Protein AF-A0A3D3I6B2-F1 (afdb_monomer_lite)

Secondary structure (DSSP, 8-state):
--SHHHHHHHHHHHHH-TTSHIIIIISS-HHHHHHHHHHHHHHHHHHHHHHTT---S-STTSHHHHHHHHHHTS-TTTTTTTTTTS-BTTTB--GGGT-HHHHHHHHHHHHHHHH--SHHHHHHHHHHHHHTT-TT-SGGGHHHHHHH-TTT-----HHHHHHHHHHHT--PPTT-HHHHHHHHHHHHHHHHHTTTTS-SSTHHHHHHHHHHHTTSS--TTS---HHHHHHHHHHHHHH-

Structure (mmCIF, N/CA/C/O backbone):
data_AF-A0A3D3I6B2-F1
#
_entry.id   AF-A0A3D3I6B2-F1
#
loop_
_atom_site.group_PDB
_atom_site.id
_atom_site.type_symbol
_atom_site.label_atom_id
_atom_site.label_alt_id
_atom_site.label_comp_id
_atom_site.label_asym_id
_atom_site.label_entity_id
_atom_site.label_seq_id
_atom_site.pdbx_PDB_ins_code
_atom_site.Cartn_x
_atom_site.Cartn_y
_atom_site.Cartn_z
_atom_site.occupancy
_atom_site.B_iso_or_equiv
_atom_site.auth_seq_id
_atom_site.auth_comp_id
_atom_site.auth_asym_id
_atom_site.auth_atom_id
_atom_site.pdbx_PDB_model_num
ATOM 1 N N . MET A 1 1 ? -1.522 -12.258 -30.281 1.00 44.25 1 MET A N 1
ATOM 2 C CA . MET A 1 1 ? -0.148 -11.756 -30.094 1.00 44.25 1 MET A CA 1
ATOM 3 C C . MET A 1 1 ? 0.204 -12.064 -28.657 1.00 44.25 1 MET A C 1
ATOM 5 O O . MET A 1 1 ? -0.526 -11.595 -27.788 1.00 44.25 1 MET A O 1
ATOM 9 N N . ASP A 1 2 ? 1.177 -12.943 -28.423 1.00 51.22 2 ASP A N 1
ATOM 10 C CA . ASP A 1 2 ? 1.539 -13.354 -27.064 1.00 51.22 2 ASP A CA 1
ATOM 11 C C . ASP A 1 2 ? 1.882 -12.123 -26.223 1.00 51.22 2 ASP A C 1
ATOM 13 O O . ASP A 1 2 ? 2.683 -11.286 -26.630 1.00 51.22 2 ASP A O 1
ATOM 17 N N . GLN A 1 3 ? 1.231 -11.983 -25.068 1.00 60.50 3 GLN A N 1
ATOM 18 C CA . GLN A 1 3 ? 1.479 -10.874 -24.140 1.00 60.50 3 GLN A CA 1
ATOM 19 C C . GLN A 1 3 ? 2.759 -11.091 -23.315 1.00 60.50 3 GLN A C 1
ATOM 21 O O . GLN A 1 3 ? 3.309 -10.133 -22.778 1.00 60.50 3 GLN A O 1
ATOM 26 N N . GLN A 1 4 ? 3.259 -12.330 -23.251 1.00 62.50 4 GLN A N 1
ATOM 27 C CA . GLN A 1 4 ? 4.411 -12.710 -22.432 1.00 62.50 4 GLN A CA 1
ATOM 28 C C . GLN A 1 4 ? 5.748 -12.092 -22.902 1.00 62.50 4 GLN A C 1
ATOM 30 O O . GLN A 1 4 ? 6.454 -11.542 -22.057 1.00 62.50 4 GLN A O 1
ATOM 35 N N . PRO A 1 5 ? 6.103 -12.092 -24.208 1.00 61.56 5 PRO A N 1
ATOM 36 C CA . PRO A 1 5 ? 7.340 -11.466 -24.684 1.00 61.56 5 PRO A CA 1
ATOM 37 C C . PRO A 1 5 ? 7.400 -9.960 -24.395 1.00 61.56 5 PRO A C 1
ATOM 39 O O . PRO A 1 5 ? 8.457 -9.442 -24.053 1.00 61.56 5 PRO A O 1
ATOM 42 N N . LEU A 1 6 ? 6.252 -9.276 -24.462 1.00 81.25 6 LEU A N 1
ATOM 43 C CA . LEU A 1 6 ? 6.150 -7.842 -24.190 1.00 81.25 6 LEU A CA 1
ATOM 44 C C . LEU A 1 6 ? 6.395 -7.517 -22.708 1.00 81.25 6 LEU A C 1
ATOM 46 O O . LEU A 1 6 ? 7.055 -6.532 -22.392 1.00 81.25 6 LEU A O 1
ATOM 50 N N . ILE A 1 7 ? 5.877 -8.341 -21.792 1.00 86.75 7 ILE A N 1
ATOM 51 C CA . ILE A 1 7 ? 6.065 -8.143 -20.347 1.00 86.75 7 ILE A CA 1
ATOM 52 C C . ILE A 1 7 ? 7.531 -8.339 -19.945 1.00 86.75 7 ILE A C 1
ATOM 54 O O . ILE A 1 7 ? 8.042 -7.541 -19.161 1.00 86.75 7 ILE A O 1
ATOM 58 N N . ASN A 1 8 ? 8.220 -9.336 -20.508 1.00 89.69 8 ASN A N 1
ATOM 59 C CA . ASN A 1 8 ? 9.639 -9.574 -20.224 1.00 89.69 8 ASN A CA 1
ATOM 60 C C . ASN A 1 8 ? 10.502 -8.358 -20.592 1.00 89.69 8 ASN A C 1
ATOM 62 O O . ASN A 1 8 ? 11.256 -7.864 -19.759 1.00 89.69 8 ASN A O 1
ATOM 66 N N . GLU A 1 9 ? 10.328 -7.813 -21.799 1.00 90.44 9 GLU A N 1
ATOM 67 C CA . GLU A 1 9 ? 11.081 -6.637 -22.258 1.00 90.44 9 GLU A CA 1
ATOM 68 C C . GLU A 1 9 ? 10.838 -5.410 -21.361 1.00 90.44 9 GLU A C 1
ATOM 70 O O . GLU A 1 9 ? 11.758 -4.665 -21.016 1.00 90.44 9 GLU A O 1
ATOM 75 N N . ILE A 1 10 ? 9.590 -5.210 -20.930 1.00 92.56 10 ILE A N 1
ATOM 76 C CA . ILE A 1 10 ? 9.222 -4.137 -20.001 1.00 92.56 10 ILE A CA 1
ATOM 77 C C . ILE A 1 10 ? 9.923 -4.315 -18.644 1.00 92.56 10 ILE A C 1
ATOM 79 O O . ILE A 1 10 ? 10.427 -3.339 -18.081 1.00 92.56 10 ILE A O 1
ATOM 83 N N . ILE A 1 11 ? 9.964 -5.541 -18.113 1.00 95.25 11 ILE A N 1
ATOM 84 C CA . ILE A 1 11 ? 10.643 -5.849 -16.846 1.00 95.25 11 ILE A CA 1
ATOM 85 C C . ILE A 1 11 ? 12.153 -5.618 -16.976 1.00 95.25 11 ILE A C 1
ATOM 87 O O . ILE A 1 11 ? 12.761 -5.049 -16.068 1.00 95.25 11 ILE A O 1
ATOM 91 N N . GLU A 1 12 ? 12.763 -6.002 -18.095 1.00 93.88 12 GLU A N 1
ATOM 92 C CA . GLU A 1 12 ? 14.182 -5.745 -18.354 1.00 93.88 12 GLU A CA 1
ATOM 93 C C . GLU A 1 12 ? 14.488 -4.244 -18.381 1.00 93.88 12 GLU A C 1
ATOM 95 O O . GLU A 1 12 ? 15.367 -3.794 -17.641 1.00 93.88 12 GLU A O 1
ATOM 100 N N . LYS A 1 13 ? 13.715 -3.445 -19.135 1.00 92.50 13 LYS A N 1
ATOM 101 C CA . LYS A 1 13 ? 13.847 -1.973 -19.158 1.00 92.50 13 LYS A CA 1
ATOM 102 C C . LYS A 1 13 ? 13.725 -1.375 -17.750 1.00 92.50 13 LYS A C 1
ATOM 104 O O . LYS A 1 13 ? 14.541 -0.542 -17.363 1.00 92.50 13 LYS A O 1
ATOM 109 N N . TYR A 1 14 ? 12.756 -1.840 -16.959 1.00 95.38 14 TYR A N 1
ATOM 110 C CA . TYR A 1 14 ? 12.559 -1.403 -15.572 1.00 95.38 14 TYR A CA 1
ATOM 111 C C . TYR A 1 14 ? 13.768 -1.682 -14.673 1.00 95.38 14 TYR A C 1
ATOM 113 O O . TYR A 1 14 ? 14.160 -0.828 -13.876 1.00 95.38 14 TYR A O 1
ATOM 121 N N . LYS A 1 15 ? 14.370 -2.867 -14.795 1.00 95.50 15 LYS A N 1
ATOM 122 C CA . LYS A 1 15 ? 15.522 -3.272 -13.978 1.00 95.50 15 LYS A CA 1
ATOM 123 C C . LYS A 1 15 ? 16.824 -2.606 -14.419 1.00 95.50 15 LYS A C 1
ATOM 125 O O . LYS A 1 15 ? 17.688 -2.393 -13.574 1.00 95.50 15 LYS A O 1
ATOM 130 N N . LEU A 1 16 ? 16.971 -2.286 -15.705 1.00 94.12 16 LEU A N 1
ATOM 131 C CA . LEU A 1 16 ? 18.167 -1.633 -16.243 1.00 94.12 16 LEU A CA 1
ATOM 132 C C . LEU A 1 16 ? 18.210 -0.125 -15.970 1.00 94.12 16 LEU A C 1
ATOM 134 O O . LEU A 1 16 ? 19.305 0.414 -15.848 1.00 94.12 16 LEU A O 1
ATOM 138 N N . ASP A 1 17 ? 17.061 0.551 -15.854 1.00 92.56 17 ASP A N 1
ATOM 139 C CA . ASP A 1 17 ? 16.997 1.989 -15.553 1.00 92.56 17 ASP A CA 1
ATOM 140 C C . ASP A 1 17 ? 17.467 2.281 -14.108 1.00 92.56 17 ASP A C 1
ATOM 142 O O . ASP A 1 17 ? 16.745 1.958 -13.157 1.00 92.56 17 ASP A O 1
ATOM 146 N N . PRO A 1 18 ? 18.628 2.937 -13.891 1.00 91.81 18 PRO A N 1
ATOM 147 C CA . PRO A 1 18 ? 19.136 3.233 -12.549 1.00 91.81 18 PRO A CA 1
ATOM 148 C C . PRO A 1 18 ? 18.242 4.190 -11.756 1.00 91.81 18 PRO A C 1
ATOM 150 O O . PRO A 1 18 ? 18.277 4.190 -10.526 1.00 91.81 18 PRO A O 1
ATOM 153 N N . ALA A 1 19 ? 17.440 5.005 -12.445 1.00 90.94 19 ALA A N 1
ATOM 154 C CA . ALA A 1 19 ? 16.515 5.940 -11.824 1.00 90.94 19 ALA A CA 1
ATOM 155 C C . ALA A 1 19 ? 15.165 5.290 -11.487 1.00 90.94 19 ALA A C 1
ATOM 157 O O . ALA A 1 19 ? 14.282 5.980 -10.967 1.00 90.94 19 ALA A O 1
ATOM 158 N N . SER A 1 20 ? 14.960 4.011 -11.818 1.00 93.44 20 SER A N 1
ATOM 159 C CA . SER A 1 20 ? 13.694 3.327 -11.577 1.00 93.44 20 SER A CA 1
ATOM 160 C C . SER A 1 20 ? 13.483 3.023 -10.098 1.00 93.44 20 SER A C 1
ATOM 162 O O . SER A 1 20 ? 14.423 2.873 -9.314 1.00 93.44 20 SER A O 1
ATOM 164 N N . VAL A 1 21 ? 12.231 2.850 -9.698 1.00 93.94 21 VAL A N 1
ATOM 165 C CA . VAL A 1 21 ? 11.825 2.379 -8.374 1.00 93.94 21 VAL A CA 1
ATOM 166 C C . VAL A 1 21 ? 12.495 1.045 -8.033 1.00 93.94 21 VAL A C 1
ATOM 168 O O . VAL A 1 21 ? 12.736 0.776 -6.854 1.00 93.94 21 VAL A O 1
ATOM 171 N N . TYR A 1 22 ? 12.829 0.215 -9.032 1.00 95.44 22 TYR A N 1
ATOM 172 C CA . TYR A 1 22 ? 13.524 -1.048 -8.790 1.00 95.44 22 TYR A CA 1
ATOM 173 C C . TYR A 1 22 ? 14.866 -0.779 -8.117 1.00 95.44 22 TYR A C 1
ATOM 175 O O . TYR A 1 22 ? 15.124 -1.293 -7.032 1.00 95.44 22 TYR A O 1
ATOM 183 N N . ASN A 1 23 ? 15.670 0.086 -8.737 1.00 93.38 23 ASN A N 1
ATOM 184 C CA . ASN A 1 23 ? 17.038 0.388 -8.330 1.00 93.38 23 ASN A CA 1
ATOM 185 C C . ASN A 1 23 ? 17.117 1.414 -7.197 1.00 93.38 23 ASN A C 1
ATOM 187 O O . ASN A 1 23 ? 18.011 1.350 -6.359 1.00 93.38 23 ASN A O 1
ATOM 191 N N . THR A 1 24 ? 16.173 2.352 -7.139 1.00 91.50 24 THR A N 1
ATOM 192 C CA . THR A 1 24 ? 16.202 3.443 -6.157 1.00 91.50 24 THR A CA 1
ATOM 193 C C . THR A 1 24 ? 15.517 3.098 -4.837 1.00 91.50 24 THR A C 1
ATOM 195 O O . THR A 1 24 ? 15.800 3.751 -3.827 1.00 91.50 24 THR A O 1
ATOM 198 N N . TRP A 1 25 ? 14.627 2.101 -4.808 1.00 93.00 25 TRP A N 1
ATOM 199 C CA . TRP A 1 25 ? 13.862 1.739 -3.610 1.00 93.00 25 TRP A CA 1
ATOM 200 C C . TRP A 1 25 ? 13.785 0.233 -3.343 1.00 93.00 25 TRP A C 1
ATOM 202 O O . TRP A 1 25 ? 13.921 -0.179 -2.191 1.00 93.00 25 TRP A O 1
ATOM 212 N N . PHE A 1 26 ? 13.532 -0.593 -4.361 1.00 94.06 26 PHE A N 1
ATOM 213 C CA . PHE A 1 26 ? 13.210 -2.003 -4.135 1.00 94.06 26 PHE A CA 1
ATOM 214 C C . PHE A 1 26 ? 14.439 -2.855 -3.778 1.00 94.06 26 PHE A C 1
ATOM 216 O O . PHE A 1 26 ? 14.416 -3.552 -2.760 1.00 94.06 26 PHE A O 1
ATOM 223 N N . ILE A 1 27 ? 15.502 -2.812 -4.590 1.00 91.75 27 ILE A N 1
ATOM 224 C CA . ILE A 1 27 ? 16.731 -3.582 -4.344 1.00 91.75 27 ILE A CA 1
ATOM 225 C C . ILE A 1 27 ? 17.699 -2.819 -3.436 1.00 91.75 27 ILE A C 1
ATOM 227 O O . ILE A 1 27 ? 17.782 -1.597 -3.481 1.00 91.75 27 ILE A O 1
ATOM 231 N N . GLY A 1 28 ? 18.446 -3.552 -2.605 1.00 74.50 28 GLY A N 1
ATOM 232 C CA . GLY A 1 28 ? 19.577 -2.998 -1.848 1.00 74.50 28 GLY A CA 1
ATOM 233 C C . GLY A 1 28 ? 19.229 -1.954 -0.778 1.00 74.50 28 GLY A C 1
ATOM 234 O O . GLY A 1 28 ? 20.132 -1.301 -0.265 1.00 74.50 28 GLY A O 1
ATOM 235 N N . SER A 1 29 ? 17.949 -1.779 -0.426 1.00 79.31 29 SER A N 1
ATOM 236 C CA . SER A 1 29 ? 17.522 -0.772 0.551 1.00 79.31 29 SER A CA 1
ATOM 237 C C . SER A 1 29 ? 17.347 -1.360 1.957 1.00 79.31 29 SER A C 1
ATOM 239 O O . SER A 1 29 ? 16.291 -1.888 2.318 1.00 79.31 29 SER A O 1
ATOM 241 N N . ASP A 1 30 ? 18.373 -1.207 2.798 1.00 85.94 30 ASP A N 1
ATOM 242 C CA . ASP A 1 30 ? 18.269 -1.466 4.244 1.00 85.94 30 ASP A CA 1
ATOM 243 C C . ASP A 1 30 ? 17.223 -0.564 4.913 1.00 85.94 30 ASP A C 1
ATOM 245 O O . ASP A 1 30 ? 16.553 -0.961 5.869 1.00 85.94 30 ASP A O 1
ATOM 249 N N . GLU A 1 31 ? 17.068 0.656 4.399 1.00 87.38 31 GLU A N 1
ATOM 250 C CA . GLU A 1 31 ? 16.061 1.630 4.826 1.00 87.38 31 GLU A CA 1
ATOM 251 C C . GLU A 1 31 ? 14.650 1.073 4.637 1.00 87.38 31 GLU A C 1
ATOM 253 O O . GLU A 1 31 ? 13.859 1.085 5.581 1.00 87.38 31 GLU A O 1
ATOM 258 N N . ARG A 1 32 ? 14.370 0.470 3.474 1.00 91.94 32 ARG A N 1
ATOM 259 C CA . ARG A 1 32 ? 13.105 -0.215 3.196 1.00 91.94 32 ARG A CA 1
ATOM 260 C C . ARG A 1 32 ? 12.842 -1.314 4.219 1.00 91.94 32 ARG A C 1
ATOM 262 O O . ARG A 1 32 ? 11.772 -1.349 4.821 1.00 91.94 32 ARG A O 1
ATOM 269 N N . LEU A 1 33 ? 13.811 -2.193 4.484 1.00 91.69 33 LEU A N 1
ATOM 270 C CA . LEU A 1 33 ? 13.637 -3.277 5.465 1.00 91.69 33 LEU A CA 1
ATOM 271 C C . LEU A 1 33 ? 13.419 -2.755 6.896 1.00 91.69 33 LEU A C 1
ATOM 273 O O . LEU A 1 33 ? 12.610 -3.315 7.646 1.00 91.69 33 LEU A O 1
ATOM 277 N N . LYS A 1 34 ? 14.103 -1.672 7.285 1.00 93.31 34 LYS A N 1
ATOM 278 C CA . LYS A 1 34 ? 13.863 -0.983 8.565 1.00 93.31 34 LYS A CA 1
ATOM 279 C C . LYS A 1 34 ? 12.447 -0.415 8.625 1.00 93.31 34 LYS A C 1
ATOM 281 O O . LYS A 1 34 ? 11.793 -0.565 9.661 1.00 93.31 34 LYS A O 1
ATOM 286 N N . ALA A 1 35 ? 11.952 0.147 7.526 1.00 94.00 35 ALA A N 1
ATOM 287 C CA . ALA A 1 35 ? 10.601 0.682 7.436 1.00 94.00 35 ALA A CA 1
ATOM 288 C C . ALA A 1 35 ? 9.532 -0.393 7.628 1.00 94.00 35 ALA A C 1
ATOM 290 O O . ALA A 1 35 ? 8.628 -0.182 8.427 1.00 94.00 35 ALA A O 1
ATOM 291 N N . PHE A 1 36 ? 9.671 -1.582 7.026 1.00 95.81 36 PHE A N 1
ATOM 292 C CA . PHE A 1 36 ? 8.753 -2.708 7.280 1.00 95.81 36 PHE A CA 1
ATOM 293 C C . PHE A 1 36 ? 8.603 -3.000 8.779 1.00 95.81 36 PHE A C 1
ATOM 295 O O . PHE A 1 36 ? 7.492 -3.140 9.292 1.00 95.81 36 PHE A O 1
ATOM 302 N N . ARG A 1 37 ? 9.723 -3.042 9.513 1.00 95.44 37 ARG A N 1
ATOM 303 C CA . ARG A 1 37 ? 9.711 -3.283 10.965 1.00 95.44 37 ARG A CA 1
ATOM 304 C C . ARG A 1 37 ? 9.094 -2.114 11.734 1.00 95.44 37 ARG A C 1
ATOM 306 O O . ARG A 1 37 ? 8.341 -2.345 12.677 1.00 95.44 37 ARG A O 1
ATOM 313 N N . ALA A 1 38 ? 9.425 -0.879 11.361 1.00 96.69 38 ALA A N 1
ATOM 314 C CA . ALA A 1 38 ? 8.909 0.324 12.009 1.00 96.69 38 ALA A CA 1
ATOM 315 C C . ALA A 1 38 ? 7.396 0.480 11.802 1.00 96.69 38 ALA A C 1
ATOM 317 O O . ALA A 1 38 ? 6.668 0.661 12.774 1.00 96.69 38 ALA A O 1
ATOM 318 N N . ILE A 1 39 ? 6.924 0.313 10.566 1.00 98.00 39 ILE A N 1
ATOM 319 C CA . ILE A 1 39 ? 5.511 0.375 10.186 1.00 98.00 39 ILE A CA 1
ATOM 320 C C . ILE A 1 39 ? 4.727 -0.728 10.889 1.00 98.00 39 ILE A C 1
ATOM 322 O O . ILE A 1 39 ? 3.699 -0.441 11.492 1.00 98.00 39 ILE A O 1
ATOM 326 N N . ARG A 1 40 ? 5.231 -1.970 10.904 1.00 98.06 40 ARG A N 1
ATOM 327 C CA . ARG A 1 40 ? 4.573 -3.070 11.623 1.00 98.06 40 ARG A CA 1
ATOM 328 C C . ARG A 1 40 ? 4.393 -2.749 13.113 1.00 98.06 40 ARG A C 1
ATOM 330 O O . ARG A 1 40 ? 3.298 -2.929 13.637 1.00 98.06 40 ARG A O 1
ATOM 337 N N . ARG A 1 41 ? 5.422 -2.219 13.787 1.00 98.12 41 ARG A N 1
ATOM 338 C CA . ARG A 1 41 ? 5.301 -1.764 15.187 1.00 98.12 41 ARG A CA 1
ATOM 339 C C . ARG A 1 41 ? 4.316 -0.606 15.341 1.00 98.12 41 ARG A C 1
ATOM 341 O O . ARG A 1 41 ? 3.500 -0.634 16.253 1.00 98.12 41 ARG A O 1
ATOM 348 N N . GLY A 1 42 ? 4.363 0.375 14.443 1.00 98.25 42 GLY A N 1
ATOM 349 C CA . GLY A 1 42 ? 3.432 1.502 14.449 1.00 98.25 42 GLY A CA 1
ATOM 350 C C . GLY A 1 42 ? 1.977 1.055 14.303 1.00 98.25 42 GLY A C 1
ATOM 351 O O . GLY A 1 42 ? 1.121 1.533 15.034 1.00 98.25 42 GLY A O 1
ATOM 352 N N . VAL A 1 43 ? 1.692 0.078 13.435 1.00 98.62 43 VAL A N 1
ATOM 353 C CA . VAL A 1 43 ? 0.342 -0.494 13.290 1.00 98.62 43 VAL A CA 1
ATOM 354 C C . VAL A 1 43 ? -0.119 -1.166 14.584 1.00 98.62 43 VAL A C 1
ATOM 356 O O . VAL A 1 43 ? -1.266 -0.972 14.975 1.00 98.62 43 VAL A O 1
ATOM 359 N N . SER A 1 44 ? 0.763 -1.897 15.277 1.00 98.56 44 SER A N 1
ATOM 360 C CA . SER A 1 44 ? 0.454 -2.446 16.608 1.00 98.56 44 SER A CA 1
ATOM 361 C C . SER A 1 44 ? 0.051 -1.341 17.588 1.00 98.56 44 SER A C 1
ATOM 363 O O . SER A 1 44 ? -0.939 -1.489 18.295 1.00 98.56 44 SER A O 1
ATOM 365 N N . GLN A 1 45 ? 0.757 -0.206 17.574 1.00 98.56 45 GLN A N 1
ATOM 366 C CA . GLN A 1 45 ? 0.410 0.938 18.418 1.00 98.56 45 GLN A CA 1
ATOM 367 C C . GLN A 1 45 ? -0.948 1.547 18.044 1.00 98.56 45 GLN A C 1
ATOM 369 O O . GLN A 1 45 ? -1.723 1.878 18.933 1.00 98.56 45 GLN A O 1
ATOM 374 N N . VAL A 1 46 ? -1.276 1.656 16.750 1.00 98.38 46 VAL A N 1
ATOM 375 C CA . VAL A 1 46 ? -2.604 2.125 16.302 1.00 98.38 46 VAL A CA 1
ATOM 376 C C . VAL A 1 46 ? -3.713 1.226 16.845 1.00 98.38 46 VAL A C 1
ATOM 378 O O . VAL A 1 46 ? -4.732 1.722 17.325 1.00 98.38 46 VAL A O 1
ATOM 381 N N . ILE A 1 47 ? -3.518 -0.093 16.788 1.00 98.62 47 ILE A N 1
ATOM 382 C CA . ILE A 1 47 ? -4.469 -1.071 17.327 1.00 98.62 47 ILE A CA 1
ATOM 383 C C . ILE A 1 47 ? -4.655 -0.856 18.834 1.00 98.62 47 ILE A C 1
ATOM 385 O O . ILE A 1 47 ? -5.792 -0.741 19.299 1.00 98.62 47 ILE A O 1
ATOM 389 N N . ASP A 1 48 ? -3.559 -0.755 19.586 1.00 98.56 48 ASP A N 1
ATOM 390 C CA . ASP A 1 48 ? -3.592 -0.575 21.040 1.00 98.56 48 ASP A CA 1
ATOM 391 C C . ASP A 1 48 ? -4.229 0.760 21.446 1.00 98.56 48 ASP A C 1
ATOM 393 O O . ASP A 1 48 ? -5.047 0.805 22.370 1.00 98.56 48 ASP A O 1
ATOM 397 N N . ASP A 1 49 ? -3.931 1.844 20.731 1.00 98.25 49 ASP A N 1
ATOM 398 C CA . ASP A 1 49 ? -4.529 3.157 20.979 1.00 98.25 49 ASP A CA 1
ATOM 399 C C . ASP A 1 49 ? -6.041 3.139 20.737 1.00 98.25 49 ASP A C 1
ATOM 401 O O . ASP A 1 49 ? -6.797 3.732 21.507 1.00 98.25 49 ASP A O 1
ATOM 405 N N . ILE A 1 50 ? -6.516 2.444 19.698 1.00 97.75 50 ILE A N 1
ATOM 406 C CA . ILE A 1 50 ? -7.955 2.312 19.434 1.00 97.75 50 ILE A CA 1
ATOM 407 C C . ILE A 1 50 ? -8.627 1.472 20.527 1.00 97.75 50 ILE A C 1
ATOM 409 O O . ILE A 1 50 ? -9.682 1.859 21.032 1.00 97.75 50 ILE A O 1
ATOM 413 N N . LYS A 1 51 ? -8.020 0.348 20.924 1.00 97.06 51 LYS A N 1
ATOM 414 C CA . LYS A 1 51 ? -8.554 -0.542 21.970 1.00 97.06 51 LYS A CA 1
ATOM 415 C C . LYS A 1 51 ? -8.631 0.116 23.338 1.00 97.06 51 LYS A C 1
ATOM 417 O O . LYS A 1 51 ? -9.582 -0.119 24.076 1.00 97.06 51 LYS A O 1
ATOM 422 N N . THR A 1 52 ? -7.629 0.921 23.671 1.00 97.38 52 THR A N 1
ATOM 423 C CA . THR A 1 52 ? -7.540 1.632 24.953 1.00 97.38 52 THR A CA 1
ATOM 424 C C . THR A 1 52 ? -8.208 3.007 24.919 1.00 97.38 52 THR A C 1
ATOM 426 O O . THR A 1 52 ? -8.057 3.779 25.861 1.00 97.38 52 THR A O 1
ATOM 429 N N . GLU A 1 53 ? -8.947 3.312 23.846 1.00 95.31 53 GLU A N 1
ATOM 430 C CA . GLU A 1 53 ? -9.676 4.570 23.634 1.00 95.31 53 GLU A CA 1
ATOM 431 C C . GLU A 1 53 ? -8.786 5.832 23.684 1.00 95.31 53 GLU A C 1
ATOM 433 O O . GLU A 1 53 ? -9.261 6.938 23.929 1.00 95.31 53 GLU A O 1
ATOM 438 N N . LYS A 1 54 ? -7.489 5.678 23.385 1.00 95.81 54 LYS A N 1
ATOM 439 C CA . LYS A 1 54 ? -6.498 6.761 23.255 1.00 95.81 54 LYS A CA 1
ATOM 440 C C . LYS A 1 54 ? -6.380 7.307 21.832 1.00 95.81 54 LYS A C 1
ATOM 442 O O . LYS A 1 54 ? -5.789 8.366 21.630 1.00 95.81 54 LYS A O 1
ATOM 447 N N . PHE A 1 55 ? -6.937 6.612 20.839 1.00 94.81 55 PHE A N 1
ATOM 448 C CA . PHE A 1 55 ? -6.952 7.079 19.454 1.00 94.81 55 PHE A CA 1
ATOM 449 C C . PHE A 1 55 ? -7.873 8.301 19.295 1.00 94.81 55 PHE A C 1
ATOM 451 O O . PHE A 1 55 ? -9.107 8.195 19.300 1.00 94.81 55 PHE A O 1
ATOM 458 N N . GLY A 1 56 ? -7.248 9.474 19.174 1.00 89.94 56 GLY A N 1
ATOM 459 C CA . GLY A 1 56 ? -7.904 10.779 19.142 1.00 89.94 56 GLY A CA 1
ATOM 460 C C . GLY A 1 56 ? -8.729 11.062 17.882 1.00 89.94 56 GLY A C 1
ATOM 461 O O . GLY A 1 56 ? -8.946 10.206 17.026 1.00 89.94 56 GLY A O 1
ATOM 462 N N . ASN A 1 57 ? -9.244 12.287 17.790 1.00 90.75 57 ASN A N 1
ATOM 463 C CA . ASN A 1 57 ? -10.057 12.758 16.657 1.00 90.75 57 ASN A CA 1
ATOM 464 C C . ASN A 1 57 ? -9.235 13.547 15.626 1.00 90.75 57 ASN A C 1
ATOM 466 O O . ASN A 1 57 ? -9.793 14.067 14.665 1.00 90.75 57 ASN A O 1
ATOM 470 N N . ASP A 1 58 ? -7.926 13.666 15.837 1.00 88.38 58 ASP A N 1
ATOM 471 C CA . ASP A 1 58 ? -7.013 14.289 14.889 1.00 88.38 58 ASP A CA 1
ATOM 472 C C . ASP A 1 58 ? -6.087 13.222 14.308 1.00 88.38 58 ASP A C 1
ATOM 474 O O . ASP A 1 58 ? -5.686 12.269 14.983 1.00 88.38 58 ASP A O 1
ATOM 478 N N . PHE A 1 59 ? -5.757 13.394 13.036 1.00 90.31 59 PHE A N 1
ATOM 479 C CA . PHE A 1 59 ? -4.707 12.632 12.397 1.00 90.31 59 PHE A CA 1
ATOM 480 C C . PHE A 1 59 ? -3.347 13.045 12.964 1.00 90.31 59 PHE A C 1
ATOM 482 O O . PHE A 1 59 ? -2.573 12.176 13.360 1.00 90.31 59 PHE A O 1
ATOM 489 N N . LYS A 1 60 ? -3.056 14.349 13.034 1.00 90.88 60 LYS A N 1
ATOM 490 C CA . LYS A 1 60 ? -1.711 14.842 13.348 1.00 90.88 60 LYS A CA 1
ATOM 491 C C . LYS A 1 60 ? -1.286 14.440 14.761 1.00 90.88 60 LYS A C 1
ATOM 493 O O . LYS A 1 60 ? -2.015 14.657 15.724 1.00 90.88 60 LYS A O 1
ATOM 498 N N . GLY A 1 61 ? -0.092 13.865 14.887 1.00 90.69 61 GLY A N 1
ATOM 499 C CA . GLY A 1 61 ? 0.439 13.384 16.167 1.00 90.69 61 GLY A CA 1
ATOM 500 C C . GLY A 1 61 ? -0.192 12.083 16.679 1.00 90.69 61 GLY A C 1
ATOM 501 O O . GLY A 1 61 ? 0.171 11.629 17.761 1.00 90.69 61 GLY A O 1
ATOM 502 N N . SER A 1 62 ? -1.105 11.461 15.924 1.00 94.75 62 SER A N 1
ATOM 503 C CA . SER A 1 62 ? -1.614 10.121 16.237 1.00 94.75 62 SER A CA 1
ATOM 504 C C . SER A 1 62 ? -0.595 9.029 15.885 1.00 94.75 62 SER A C 1
ATOM 506 O O . SER A 1 62 ? 0.313 9.224 15.074 1.00 94.75 62 SER A O 1
ATOM 508 N N . SER A 1 63 ? -0.784 7.821 16.418 1.00 96.75 63 SER A N 1
ATOM 509 C CA . SER A 1 63 ? -0.016 6.642 15.992 1.00 96.75 63 SER A CA 1
ATOM 510 C C . SER A 1 63 ? -0.192 6.317 14.503 1.00 96.75 63 SER A C 1
ATOM 512 O O . SER A 1 63 ? 0.727 5.788 13.876 1.00 96.75 63 SER A O 1
ATOM 514 N N . LEU A 1 64 ? -1.330 6.683 13.901 1.00 96.25 64 LEU A N 1
ATOM 515 C CA . LEU A 1 64 ? -1.559 6.508 12.466 1.00 96.25 64 LEU A CA 1
ATOM 516 C C . LEU A 1 64 ? -0.748 7.511 11.633 1.00 96.25 64 LEU A C 1
ATOM 518 O O . LEU A 1 64 ? -0.301 7.164 10.541 1.00 96.25 64 LEU A O 1
ATOM 522 N N . ASP A 1 65 ? -0.511 8.718 12.150 1.00 95.62 65 ASP A N 1
ATOM 523 C CA . ASP A 1 65 ? 0.376 9.705 11.523 1.00 95.62 65 ASP A CA 1
ATOM 524 C C . ASP A 1 65 ? 1.818 9.219 11.478 1.00 95.62 65 ASP A C 1
ATOM 526 O O . ASP A 1 65 ? 2.439 9.245 10.418 1.00 95.62 65 ASP A O 1
ATOM 530 N N . PHE A 1 66 ? 2.308 8.624 12.567 1.00 96.06 66 PHE A N 1
ATOM 531 C CA . PHE A 1 66 ? 3.615 7.967 12.560 1.00 96.06 66 PHE A CA 1
ATOM 532 C C . PHE A 1 66 ? 3.709 6.868 11.488 1.00 96.06 66 PHE A C 1
ATOM 534 O O . PHE A 1 66 ? 4.660 6.841 10.705 1.00 96.06 66 PHE A O 1
ATOM 541 N N . VAL A 1 67 ? 2.711 5.976 11.416 1.00 97.56 67 VAL A N 1
ATOM 542 C CA . VAL A 1 67 ? 2.674 4.889 10.420 1.00 97.56 67 VAL A CA 1
ATOM 543 C C . VAL A 1 67 ? 2.704 5.438 8.998 1.00 97.56 67 VAL A C 1
ATOM 545 O O . VAL A 1 67 ? 3.499 4.981 8.176 1.00 97.56 67 VAL A O 1
ATOM 548 N N . LEU A 1 68 ? 1.838 6.401 8.689 1.00 95.56 68 LEU A N 1
ATOM 549 C CA . LEU A 1 68 ? 1.736 6.934 7.337 1.00 95.56 68 LEU A CA 1
ATOM 550 C C . LEU A 1 68 ? 2.936 7.798 6.967 1.00 95.56 68 LEU A C 1
ATOM 552 O O . LEU A 1 68 ? 3.370 7.721 5.824 1.00 95.56 68 LEU A O 1
ATOM 556 N N . THR A 1 69 ? 3.512 8.539 7.911 1.00 95.12 69 THR A N 1
ATOM 557 C CA . THR A 1 69 ? 4.764 9.276 7.704 1.00 95.12 69 THR A CA 1
ATOM 558 C C . THR A 1 69 ? 5.890 8.315 7.332 1.00 95.12 69 THR A C 1
ATOM 560 O O . THR A 1 69 ? 6.496 8.471 6.271 1.00 95.12 69 THR A O 1
ATOM 563 N N . ALA A 1 70 ? 6.076 7.238 8.105 1.00 95.44 70 ALA A N 1
ATOM 564 C CA . ALA A 1 70 ? 7.073 6.209 7.806 1.00 95.44 70 ALA A CA 1
ATOM 565 C C . ALA A 1 70 ? 6.853 5.552 6.431 1.00 95.44 70 ALA A C 1
ATOM 567 O O . ALA A 1 70 ? 7.819 5.226 5.741 1.00 95.44 70 ALA A O 1
ATOM 568 N N . ILE A 1 71 ? 5.591 5.380 6.010 1.00 96.00 71 ILE A N 1
ATOM 569 C CA . ILE A 1 71 ? 5.244 4.926 4.656 1.00 96.00 71 ILE A CA 1
ATOM 570 C C . ILE A 1 71 ? 5.638 5.974 3.611 1.00 96.00 71 ILE A C 1
ATOM 572 O O . ILE A 1 71 ? 6.269 5.617 2.623 1.00 96.00 71 ILE A O 1
ATOM 576 N N . THR A 1 72 ? 5.294 7.250 3.800 1.00 94.12 72 THR A N 1
ATOM 577 C CA . THR A 1 72 ? 5.613 8.306 2.823 1.00 94.12 72 THR A CA 1
ATOM 578 C C . THR A 1 72 ? 7.110 8.550 2.654 1.00 94.12 72 THR A C 1
ATOM 580 O O . THR A 1 72 ? 7.536 8.968 1.583 1.00 94.12 72 THR A O 1
ATOM 583 N N . GLU A 1 73 ? 7.919 8.222 3.663 1.00 92.69 73 GLU A N 1
ATOM 584 C CA . GLU A 1 73 ? 9.384 8.253 3.582 1.00 92.69 73 GLU A CA 1
ATOM 585 C C . GLU A 1 73 ? 9.957 7.153 2.672 1.00 92.69 73 GLU A C 1
ATOM 587 O O . GLU A 1 73 ? 11.119 7.222 2.276 1.00 92.69 73 GLU A O 1
ATOM 592 N N . GLN A 1 74 ? 9.155 6.160 2.264 1.00 91.00 74 GLN A N 1
ATOM 593 C CA . GLN A 1 74 ? 9.580 5.064 1.383 1.00 91.00 74 GLN A CA 1
ATOM 594 C C . GLN A 1 74 ? 9.668 5.459 -0.104 1.00 91.00 74 GLN A C 1
ATOM 596 O O . GLN A 1 74 ? 9.475 4.621 -0.985 1.00 91.00 74 GLN A O 1
ATOM 601 N N . LYS A 1 75 ? 10.036 6.715 -0.383 1.00 84.25 75 LYS A N 1
ATOM 602 C CA . LYS A 1 75 ? 10.297 7.294 -1.713 1.00 84.25 75 LYS A CA 1
ATOM 603 C C . LYS A 1 75 ? 9.066 7.349 -2.635 1.00 84.25 75 LYS A C 1
ATOM 605 O O . LYS A 1 75 ? 7.919 7.238 -2.203 1.00 84.25 75 LYS A O 1
ATOM 610 N N . GLN A 1 76 ? 9.339 7.538 -3.926 1.00 83.38 76 GLN A N 1
ATOM 611 C CA . GLN A 1 76 ? 8.427 7.942 -5.002 1.00 83.38 76 GLN A CA 1
ATOM 612 C C . GLN A 1 76 ? 7.077 7.208 -5.021 1.00 83.38 76 GLN A C 1
ATOM 614 O O . GLN A 1 76 ? 6.041 7.833 -5.230 1.00 83.38 76 GLN A O 1
ATOM 619 N N . VAL A 1 77 ? 7.052 5.895 -4.759 1.00 88.81 77 VAL A N 1
ATOM 620 C CA . VAL A 1 77 ? 5.810 5.095 -4.791 1.00 88.81 77 VAL A CA 1
ATOM 621 C C . VAL A 1 77 ? 4.830 5.487 -3.675 1.00 88.81 77 VAL A C 1
ATOM 623 O O . VAL A 1 77 ? 3.624 5.261 -3.797 1.00 88.81 77 VAL A O 1
ATOM 626 N N . PHE A 1 78 ? 5.319 6.082 -2.588 1.00 93.62 78 PHE A N 1
ATOM 627 C CA . PHE A 1 78 ? 4.537 6.363 -1.386 1.00 93.62 78 PHE A CA 1
ATOM 628 C C . PHE A 1 78 ? 4.423 7.854 -1.051 1.00 93.62 78 PHE A C 1
ATOM 630 O O . PHE A 1 78 ? 3.727 8.189 -0.092 1.00 93.62 78 PHE A O 1
ATOM 637 N N . GLU A 1 79 ? 5.019 8.749 -1.849 1.00 85.88 79 GLU A N 1
ATOM 638 C CA . GLU A 1 79 ? 4.880 10.208 -1.732 1.00 85.88 79 GLU A CA 1
ATOM 639 C C . GLU A 1 79 ? 3.393 10.608 -1.841 1.00 85.88 79 GLU A C 1
ATOM 641 O O . GLU A 1 79 ? 2.812 10.705 -2.920 1.00 85.88 79 GLU A O 1
ATOM 646 N N . GLY A 1 80 ? 2.726 10.776 -0.696 1.00 86.94 80 GLY A N 1
ATOM 647 C CA . GLY A 1 80 ? 1.296 11.099 -0.618 1.00 86.94 80 GLY A CA 1
ATOM 648 C C . GLY A 1 80 ? 0.380 9.965 -0.148 1.00 86.94 80 GLY A C 1
ATOM 649 O O . GLY A 1 80 ? -0.838 10.155 -0.122 1.00 86.94 80 GLY A O 1
ATOM 650 N N . ALA A 1 81 ? 0.915 8.823 0.299 1.00 90.94 81 ALA A N 1
ATOM 651 C CA . ALA A 1 81 ? 0.121 7.748 0.912 1.00 90.94 81 ALA A CA 1
ATOM 652 C C . ALA A 1 81 ? -0.704 8.223 2.127 1.00 90.94 81 ALA A C 1
ATOM 654 O O . ALA A 1 81 ? -1.763 7.668 2.413 1.00 90.94 81 ALA A O 1
ATOM 655 N N . ALA A 1 82 ? -0.255 9.286 2.803 1.00 90.62 82 ALA A N 1
ATOM 656 C CA . ALA A 1 82 ? -0.950 9.894 3.932 1.00 90.62 82 ALA A CA 1
ATOM 657 C C . ALA A 1 82 ? -2.126 10.809 3.532 1.00 90.62 82 ALA A C 1
ATOM 659 O O . ALA A 1 82 ? -3.045 11.030 4.318 1.00 90.62 82 ALA A O 1
ATOM 660 N N . HIS A 1 83 ? -2.154 11.316 2.293 1.00 88.50 83 HIS A N 1
ATOM 661 C CA . HIS A 1 83 ? -3.139 12.310 1.848 1.00 88.50 83 HIS A CA 1
ATOM 662 C C . HIS A 1 83 ? -4.614 11.909 2.011 1.00 88.50 83 HIS A C 1
ATOM 664 O O . HIS A 1 83 ? -5.426 12.814 2.234 1.00 88.50 83 HIS A O 1
ATOM 670 N N . PRO A 1 84 ? -5.011 10.629 1.855 1.00 87.38 84 PRO A N 1
ATOM 671 C CA . PRO A 1 84 ? -6.390 10.199 2.092 1.00 87.38 84 P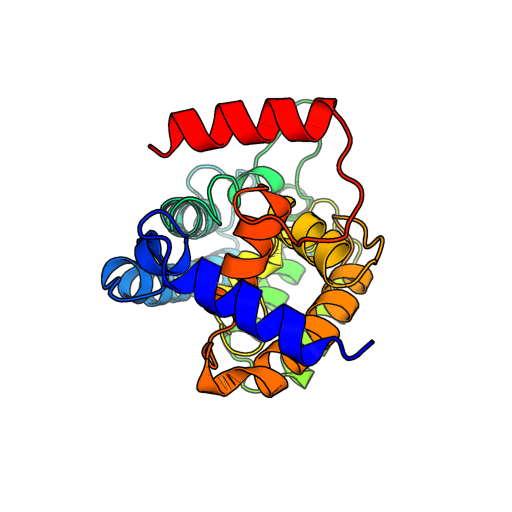RO A CA 1
ATOM 672 C C . PRO A 1 84 ? -6.819 10.267 3.563 1.00 87.38 84 PRO A C 1
ATOM 674 O O . PRO A 1 84 ? -8.016 10.279 3.832 1.00 87.38 84 PRO A O 1
ATOM 677 N N . PHE A 1 85 ? -5.860 10.318 4.491 1.00 88.62 85 PHE A N 1
ATOM 678 C CA . PHE A 1 85 ? -6.096 10.291 5.934 1.00 88.62 85 PHE A CA 1
ATOM 679 C C . PHE A 1 85 ? -6.090 11.682 6.572 1.00 88.62 85 PHE A C 1
ATOM 681 O O . PHE A 1 85 ? -6.551 11.851 7.695 1.00 88.62 85 PHE A O 1
ATOM 688 N N . TYR A 1 86 ? -5.608 12.696 5.852 1.00 85.56 86 TYR A N 1
ATOM 689 C CA . TYR A 1 86 ? -5.598 14.067 6.345 1.00 85.56 86 TYR A CA 1
ATOM 690 C C . TYR A 1 86 ? -7.006 14.641 6.464 1.00 85.56 86 TYR A C 1
ATOM 692 O O . TYR A 1 86 ? -7.850 14.464 5.580 1.00 85.56 86 TYR A O 1
ATOM 700 N N . TRP A 1 87 ? -7.207 15.437 7.513 1.00 74.50 87 TRP A N 1
ATOM 701 C CA . TRP A 1 87 ? -8.337 16.348 7.595 1.00 74.50 87 TRP A CA 1
ATOM 702 C C . TRP A 1 87 ? -8.245 17.374 6.462 1.00 74.50 87 TRP A C 1
ATOM 704 O O . TRP A 1 87 ? -7.235 18.068 6.316 1.00 74.50 87 TRP A O 1
ATOM 714 N N . LYS A 1 88 ? -9.289 17.472 5.632 1.00 72.44 88 LYS A N 1
ATOM 715 C CA . LYS A 1 88 ? -9.356 18.480 4.567 1.00 72.44 88 LYS A CA 1
ATOM 716 C C . LYS A 1 88 ? -10.609 19.338 4.740 1.00 72.44 88 LYS A C 1
ATOM 718 O O . LYS A 1 88 ? -11.699 18.801 4.527 1.00 72.44 88 LYS A O 1
ATOM 723 N N . PRO A 1 89 ? -10.471 20.662 4.983 1.00 60.28 89 PRO A N 1
ATOM 724 C CA . PRO A 1 89 ? -11.572 21.559 5.369 1.00 60.28 89 PRO A CA 1
ATOM 725 C C . PRO A 1 89 ? -12.763 21.609 4.401 1.00 60.28 89 PRO A C 1
ATOM 727 O O . PRO A 1 89 ? -13.804 22.159 4.736 1.00 60.28 89 PRO A O 1
ATOM 730 N N . LYS A 1 90 ? -12.612 21.083 3.178 1.00 62.00 90 LYS A N 1
ATOM 731 C CA . LYS A 1 90 ? -13.643 21.084 2.129 1.00 62.00 90 LYS A CA 1
ATOM 732 C C . LYS A 1 90 ? -13.778 19.763 1.367 1.00 62.00 90 LYS A C 1
ATOM 734 O O . LYS A 1 90 ? -14.565 19.704 0.430 1.00 62.00 90 LYS A O 1
ATOM 739 N N . MET A 1 91 ? -12.989 18.731 1.693 1.00 56.88 91 MET A N 1
ATOM 740 C CA . MET A 1 91 ? -12.884 17.544 0.826 1.00 56.88 91 MET A CA 1
ATOM 741 C C . MET A 1 91 ? -13.232 16.206 1.462 1.00 56.88 91 MET A C 1
ATOM 743 O O . MET A 1 91 ? -13.515 15.320 0.658 1.00 56.88 91 MET A O 1
ATOM 747 N N . ARG A 1 92 ? -13.220 16.064 2.808 1.00 64.88 92 ARG A N 1
ATOM 748 C CA . ARG A 1 92 ? -13.686 14.902 3.620 1.00 64.88 92 ARG A CA 1
ATOM 749 C C . ARG A 1 92 ? -12.802 14.711 4.854 1.00 64.88 92 ARG A C 1
ATOM 751 O O . ARG A 1 92 ? -11.601 14.962 4.799 1.00 64.88 92 ARG A O 1
ATOM 758 N N . ILE A 1 93 ? -13.407 14.218 5.928 1.00 67.06 93 ILE A N 1
ATOM 759 C CA . ILE A 1 93 ? -12.734 13.680 7.112 1.00 67.06 93 ILE A CA 1
ATOM 760 C C . ILE A 1 93 ? -12.971 12.170 7.063 1.00 67.06 93 ILE A C 1
ATOM 762 O O . ILE A 1 93 ? -14.101 11.761 6.782 1.00 67.06 93 ILE A O 1
ATOM 766 N N . PRO A 1 94 ? -11.950 11.316 7.230 1.00 83.56 94 PRO A N 1
ATOM 767 C CA . PRO A 1 94 ? -12.209 9.900 7.429 1.00 83.56 94 PRO A CA 1
ATOM 768 C C . PRO A 1 94 ? -13.087 9.703 8.666 1.00 83.56 94 PRO A C 1
ATOM 770 O O . PRO A 1 94 ? -12.737 10.168 9.749 1.00 83.56 94 PRO A O 1
ATOM 773 N N . ASP A 1 95 ? -14.207 8.990 8.532 1.00 88.31 95 ASP A N 1
ATOM 774 C CA . ASP A 1 95 ? -15.181 8.862 9.628 1.00 88.31 95 ASP A CA 1
ATOM 775 C C . ASP A 1 95 ? -14.578 8.160 10.864 1.00 88.31 95 ASP A C 1
ATOM 777 O O . ASP A 1 95 ? -15.143 8.218 11.954 1.00 88.31 95 ASP A O 1
ATOM 781 N N . ILE A 1 96 ? -13.416 7.516 10.712 1.00 91.06 96 ILE A N 1
ATOM 782 C CA . ILE A 1 96 ? -12.610 6.973 11.812 1.00 91.06 96 ILE A CA 1
ATOM 783 C C . ILE A 1 96 ? -12.087 8.047 12.780 1.00 91.06 96 ILE A C 1
ATOM 785 O O . ILE A 1 96 ? -11.487 7.690 13.779 1.00 91.06 96 ILE A O 1
ATOM 789 N N . TYR A 1 97 ? -12.264 9.343 12.527 1.00 90.88 97 TYR A N 1
ATOM 790 C CA . TYR A 1 97 ? -11.906 10.390 13.493 1.00 90.88 97 TYR A CA 1
ATOM 791 C C . TYR A 1 97 ? -13.106 10.911 14.282 1.00 90.88 97 TYR A C 1
ATOM 793 O O . TYR A 1 97 ? -12.938 11.367 15.408 1.00 90.88 97 TYR A O 1
ATOM 801 N N . GLU A 1 98 ? -14.313 10.788 13.733 1.00 88.94 98 GLU A N 1
ATOM 802 C CA . GLU A 1 98 ? -15.524 11.404 14.292 1.00 88.94 98 GLU A CA 1
ATOM 803 C C . GLU A 1 98 ? -16.515 10.379 14.854 1.00 88.94 98 GLU A C 1
ATOM 805 O O . GLU A 1 98 ? -17.411 10.733 15.618 1.00 88.94 98 GLU A O 1
ATOM 810 N N . ASN A 1 99 ? -16.367 9.097 14.505 1.00 92.75 99 ASN A N 1
ATOM 811 C CA . ASN A 1 99 ? -17.296 8.044 14.894 1.00 92.75 99 ASN A CA 1
ATOM 812 C C . ASN A 1 99 ? -16.580 6.903 15.632 1.00 92.75 99 ASN A C 1
ATOM 814 O O . ASN A 1 99 ? -15.733 6.203 15.071 1.00 92.75 99 ASN A O 1
ATOM 818 N N . GLN A 1 100 ? -16.971 6.674 16.889 1.00 94.38 100 GLN A N 1
ATOM 819 C CA . GLN A 1 100 ? -16.321 5.687 17.754 1.00 94.38 100 GLN A CA 1
ATOM 820 C C . GLN A 1 100 ? -16.557 4.234 17.320 1.00 94.38 100 GLN A C 1
ATOM 822 O O . GLN A 1 100 ? -15.673 3.391 17.479 1.00 94.38 100 GLN A O 1
ATOM 827 N N . THR A 1 101 ? -17.705 3.931 16.712 1.00 95.56 101 THR A N 1
ATOM 828 C CA . THR A 1 101 ? -17.962 2.615 16.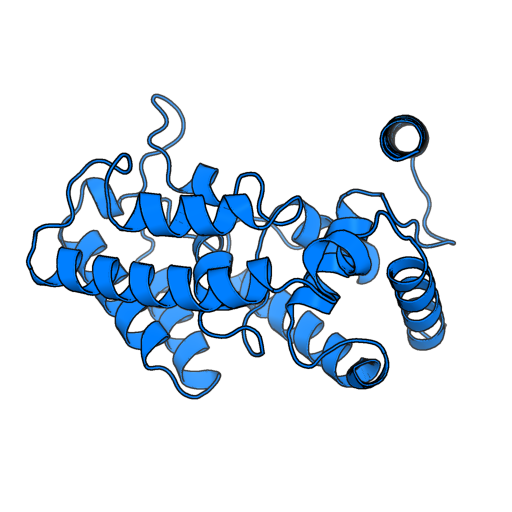108 1.00 95.56 101 THR A CA 1
ATOM 829 C C . THR A 1 101 ? -17.029 2.378 14.924 1.00 95.56 101 THR A C 1
ATOM 831 O O . THR A 1 101 ? -16.432 1.308 14.817 1.00 95.56 101 THR A O 1
ATOM 834 N N . ASN A 1 102 ? -16.825 3.392 14.078 1.00 95.62 102 ASN A N 1
ATOM 835 C CA . ASN A 1 102 ? -15.911 3.303 12.937 1.00 95.62 102 ASN A CA 1
ATOM 836 C C . ASN A 1 102 ? -14.449 3.175 13.380 1.00 95.62 102 ASN A C 1
ATOM 838 O O . ASN A 1 102 ? -13.707 2.399 12.782 1.00 95.62 102 ASN A O 1
ATOM 842 N N . LYS A 1 103 ? -14.046 3.868 14.455 1.00 95.50 103 LYS A N 1
ATOM 843 C CA . LYS A 1 103 ? -12.734 3.687 15.100 1.00 95.50 103 LYS A CA 1
ATOM 844 C C . LYS A 1 103 ? -12.511 2.245 15.516 1.00 95.50 103 LYS A C 1
ATOM 846 O O . LYS A 1 103 ? -11.543 1.629 15.080 1.00 95.50 103 LYS A O 1
ATOM 851 N N . LYS A 1 104 ? -13.433 1.691 16.310 1.00 96.94 104 LYS A N 1
ATOM 852 C CA . LYS A 1 104 ? -13.354 0.306 16.797 1.00 96.94 104 LYS A CA 1
ATOM 853 C C . LYS A 1 104 ? -13.327 -0.692 15.639 1.00 96.94 104 LYS A C 1
ATOM 855 O O . LYS A 1 104 ? -12.492 -1.590 15.640 1.00 96.94 104 LYS A O 1
ATOM 860 N N . ALA A 1 105 ? -14.161 -0.491 14.619 1.00 97.25 105 ALA A N 1
ATOM 861 C CA . ALA A 1 105 ? -14.161 -1.327 13.421 1.00 97.25 105 ALA A CA 1
ATOM 862 C C . ALA A 1 105 ? -12.829 -1.271 12.656 1.00 97.25 105 ALA A C 1
ATOM 864 O O . ALA A 1 105 ? -12.316 -2.309 12.242 1.00 97.25 105 ALA A O 1
ATOM 865 N N . PHE A 1 106 ? -12.240 -0.083 12.498 1.00 97.19 106 PHE A N 1
ATOM 866 C CA . PHE A 1 106 ? -10.942 0.073 11.847 1.00 97.19 106 PHE A CA 1
ATOM 867 C C . PHE A 1 106 ? -9.803 -0.560 12.655 1.00 97.19 106 PHE A C 1
ATOM 869 O O . PHE A 1 106 ? -8.977 -1.267 12.083 1.00 97.19 106 PHE A O 1
ATOM 876 N N . GLY A 1 107 ? -9.785 -0.373 13.978 1.00 97.75 107 GLY A N 1
ATOM 877 C CA . GLY A 1 107 ? -8.808 -1.022 14.856 1.00 97.75 107 GLY A CA 1
ATOM 878 C C . GLY A 1 107 ? -8.911 -2.544 14.810 1.00 97.75 107 GLY A C 1
ATOM 879 O O . GLY A 1 107 ? -7.895 -3.213 14.645 1.00 97.75 107 GLY A O 1
ATOM 880 N N . GLN A 1 108 ? -10.131 -3.091 14.851 1.00 98.25 108 GLN A N 1
ATOM 881 C CA . GLN A 1 108 ? -10.353 -4.533 14.722 1.00 98.25 108 GLN A CA 1
ATOM 882 C C . GLN A 1 108 ? -9.905 -5.061 13.355 1.00 98.25 108 GLN A C 1
ATOM 884 O O . GLN A 1 108 ? -9.291 -6.121 13.271 1.00 98.25 108 GLN A O 1
ATOM 889 N N . PHE A 1 109 ? -10.180 -4.318 12.281 1.00 98.38 109 PHE A N 1
ATOM 890 C CA . PHE A 1 109 ? -9.711 -4.657 10.941 1.00 98.38 109 PHE A CA 1
ATOM 891 C C . PHE A 1 109 ? -8.178 -4.695 10.862 1.00 98.38 109 PHE A C 1
ATOM 893 O O . PHE A 1 109 ? -7.618 -5.658 10.333 1.00 98.38 109 PHE A O 1
ATOM 900 N N . LEU A 1 110 ? -7.497 -3.673 11.394 1.00 98.44 110 LEU A N 1
ATOM 901 C CA . LEU A 1 110 ? -6.035 -3.629 11.432 1.00 98.44 110 LEU A CA 1
ATOM 902 C C . LEU A 1 110 ? -5.467 -4.778 12.257 1.00 98.44 110 LEU A C 1
ATOM 904 O O . LEU A 1 110 ? -4.504 -5.400 11.823 1.00 98.44 110 LEU A O 1
ATOM 908 N N . GLU A 1 111 ? -6.071 -5.089 13.402 1.00 98.69 111 GLU A N 1
ATOM 909 C CA . GLU A 1 111 ? -5.660 -6.205 14.250 1.00 98.69 111 GLU A CA 1
ATOM 910 C C . GLU A 1 111 ? -5.797 -7.551 13.540 1.00 98.69 111 GLU A C 1
ATOM 912 O O . GLU A 1 111 ? -4.843 -8.330 13.486 1.00 98.69 111 GLU A O 1
ATOM 917 N N . ASN A 1 112 ? -6.964 -7.814 12.952 1.00 98.56 112 ASN A N 1
ATOM 918 C CA . ASN A 1 112 ? -7.210 -9.064 12.244 1.00 98.56 112 ASN A CA 1
ATOM 919 C C . ASN A 1 112 ? -6.249 -9.208 11.060 1.00 98.56 112 ASN A C 1
ATOM 921 O O . ASN A 1 112 ? -5.688 -10.281 10.849 1.00 98.56 112 ASN A O 1
ATOM 925 N N . CYS A 1 113 ? -5.999 -8.118 10.327 1.00 98.44 113 CYS A N 1
ATOM 926 C CA . CYS A 1 113 ? -4.982 -8.097 9.284 1.00 98.44 113 CYS A CA 1
ATOM 927 C C . CYS A 1 113 ? -3.575 -8.311 9.855 1.00 98.44 113 CYS A C 1
ATOM 929 O O . CYS A 1 113 ? -2.803 -9.055 9.270 1.00 98.44 113 CYS A O 1
ATOM 931 N N . TYR A 1 114 ? -3.215 -7.710 10.988 1.00 98.50 114 TYR A N 1
ATOM 932 C CA . TYR A 1 114 ? -1.883 -7.820 11.590 1.00 98.50 114 TYR A CA 1
ATOM 933 C C . TYR A 1 114 ? -1.504 -9.266 11.941 1.00 98.50 114 TYR A C 1
ATOM 935 O O . TYR A 1 114 ? -0.358 -9.676 11.711 1.00 98.50 114 TYR A O 1
ATOM 943 N N . TYR A 1 115 ? -2.470 -10.029 12.463 1.00 98.00 115 TYR A N 1
ATOM 944 C CA . TYR A 1 115 ? -2.311 -11.436 12.846 1.00 98.00 115 TYR A CA 1
ATOM 945 C C . TYR A 1 115 ? -2.670 -12.439 11.745 1.00 98.00 115 TYR A C 1
ATOM 947 O O . TYR A 1 115 ? -2.442 -13.636 11.928 1.00 98.00 115 TYR A O 1
ATOM 955 N N . ALA A 1 116 ? -3.209 -11.985 10.611 1.00 97.88 116 ALA A N 1
ATOM 956 C CA . ALA A 1 116 ? -3.538 -12.872 9.504 1.00 97.88 116 ALA A CA 1
ATOM 957 C C . ALA A 1 116 ? -2.293 -13.628 9.017 1.00 97.88 116 ALA A C 1
ATOM 959 O O . ALA A 1 116 ? -1.213 -13.057 8.872 1.00 97.88 116 ALA A O 1
ATOM 960 N N . SER A 1 117 ? -2.449 -14.920 8.745 1.00 93.19 117 SER A N 1
ATOM 961 C CA . SER A 1 117 ? -1.367 -15.796 8.275 1.00 93.19 117 SER A CA 1
ATOM 962 C C . SER A 1 117 ? -1.575 -16.296 6.847 1.00 93.19 117 SER A C 1
ATOM 964 O O . SER A 1 117 ? -0.697 -16.950 6.287 1.00 93.19 117 SER A O 1
ATOM 966 N N . ASN A 1 118 ? -2.733 -16.003 6.252 1.00 95.19 118 ASN A N 1
ATOM 967 C CA . ASN A 1 118 ? -3.088 -16.428 4.905 1.00 95.19 118 ASN A CA 1
ATOM 968 C C . ASN A 1 118 ? -3.932 -15.383 4.167 1.00 95.19 118 ASN A C 1
ATOM 970 O O . ASN A 1 118 ? -4.500 -14.459 4.751 1.00 95.19 118 ASN A O 1
ATOM 974 N N . GLU A 1 119 ? -4.001 -15.572 2.854 1.00 96.75 119 GLU A N 1
ATOM 975 C CA . GLU A 1 119 ? -4.704 -14.711 1.911 1.00 96.75 119 GLU A CA 1
ATOM 976 C C . GLU A 1 119 ? -6.207 -14.603 2.193 1.00 96.75 119 GLU A C 1
ATOM 978 O O . GLU A 1 119 ? -6.737 -13.492 2.249 1.00 96.75 119 GLU A O 1
ATOM 983 N N . ASP A 1 120 ? -6.885 -15.723 2.443 1.00 97.56 120 ASP A N 1
ATOM 984 C CA . ASP A 1 120 ? -8.337 -15.724 2.625 1.00 97.56 120 ASP A CA 1
ATOM 985 C C . ASP A 1 120 ? -8.774 -14.908 3.845 1.00 97.56 120 ASP A C 1
ATOM 987 O O . ASP A 1 120 ? -9.822 -14.259 3.824 1.00 97.56 120 ASP A O 1
ATOM 991 N N . GLN A 1 121 ? -7.984 -14.924 4.924 1.00 97.94 121 GLN A N 1
ATOM 992 C CA . GLN A 1 121 ? -8.227 -14.070 6.089 1.00 97.94 121 GLN A CA 1
ATOM 993 C C . GLN A 1 121 ? -8.205 -12.593 5.695 1.00 97.94 121 GLN A C 1
ATOM 995 O O . GLN A 1 121 ? -9.162 -11.879 5.984 1.00 97.94 121 GLN A O 1
ATOM 1000 N N . LEU A 1 122 ? -7.171 -12.154 4.978 1.00 98.12 122 LEU A N 1
ATOM 1001 C CA . LEU A 1 122 ? -7.023 -10.758 4.562 1.00 98.12 122 LEU A CA 1
ATOM 1002 C C . LEU A 1 122 ? -8.159 -10.306 3.642 1.00 98.12 122 LEU A C 1
ATOM 1004 O O . LEU A 1 122 ? -8.736 -9.240 3.856 1.00 98.12 122 LEU A O 1
ATOM 1008 N N . ILE A 1 123 ? -8.526 -11.126 2.653 1.00 98.06 123 ILE A N 1
ATOM 1009 C CA . ILE A 1 123 ? -9.625 -10.809 1.731 1.00 98.06 123 ILE A CA 1
ATOM 1010 C C . ILE A 1 123 ? -10.951 -10.699 2.491 1.00 98.06 123 ILE A C 1
ATOM 1012 O O . ILE A 1 123 ? -11.704 -9.748 2.273 1.00 98.06 123 ILE A O 1
ATOM 1016 N N . ARG A 1 124 ? -11.235 -11.624 3.420 1.00 98.06 124 ARG A N 1
ATOM 1017 C CA . ARG A 1 124 ? -12.451 -11.559 4.247 1.00 98.06 124 ARG A CA 1
ATOM 1018 C C . ARG A 1 124 ? -12.505 -10.292 5.088 1.00 98.06 124 ARG A C 1
ATOM 1020 O O . ARG A 1 124 ? -13.563 -9.673 5.153 1.00 98.06 124 ARG A O 1
ATOM 1027 N N . GLU A 1 125 ? -11.402 -9.894 5.713 1.00 98.12 125 GLU A N 1
ATOM 1028 C CA . GLU A 1 125 ? -11.365 -8.667 6.514 1.00 98.12 125 GLU A CA 1
ATOM 1029 C C . GLU A 1 125 ? -11.556 -7.412 5.652 1.00 98.12 125 GLU A C 1
ATOM 1031 O O . GLU A 1 125 ? -12.297 -6.513 6.048 1.00 98.12 125 GLU A O 1
ATOM 1036 N N . ILE A 1 126 ? -10.989 -7.374 4.439 1.00 97.69 126 ILE A N 1
ATOM 1037 C CA . ILE A 1 126 ? -11.222 -6.280 3.480 1.00 97.69 126 ILE A CA 1
ATOM 1038 C C . ILE A 1 126 ? -12.706 -6.191 3.103 1.00 97.69 126 ILE A C 1
ATOM 1040 O O . ILE A 1 126 ? -13.281 -5.103 3.128 1.00 97.69 126 ILE A O 1
ATOM 1044 N N . ILE A 1 127 ? -13.345 -7.323 2.788 1.00 97.19 127 ILE A N 1
ATOM 1045 C CA . ILE A 1 127 ? -14.772 -7.369 2.431 1.00 97.19 127 ILE A CA 1
ATOM 1046 C C . ILE A 1 127 ? -15.647 -6.926 3.610 1.00 97.19 127 ILE A C 1
ATOM 1048 O O . ILE A 1 127 ? -16.579 -6.142 3.420 1.00 97.19 127 ILE A O 1
ATOM 1052 N N . LYS A 1 128 ? -15.342 -7.385 4.832 1.00 97.19 128 LYS A N 1
ATOM 1053 C CA . LYS A 1 128 ? -16.053 -6.966 6.050 1.00 97.19 128 LYS A CA 1
ATOM 1054 C C . LYS A 1 128 ? -15.956 -5.457 6.257 1.00 97.19 128 LYS A C 1
ATOM 1056 O O . LYS A 1 128 ? -16.982 -4.817 6.469 1.00 97.19 128 LYS A O 1
ATOM 1061 N N . LEU A 1 129 ? -14.752 -4.887 6.157 1.00 96.00 129 LEU A N 1
ATOM 1062 C CA . LEU A 1 129 ? -14.543 -3.447 6.315 1.00 96.00 129 LEU A CA 1
ATOM 1063 C C . LEU A 1 129 ? -15.277 -2.645 5.231 1.00 96.00 129 LEU A C 1
ATOM 1065 O O . LEU A 1 129 ? -15.953 -1.667 5.548 1.00 96.00 129 LEU A O 1
ATOM 1069 N N . ASP A 1 130 ? -15.194 -3.067 3.965 1.00 95.31 130 ASP A N 1
ATOM 1070 C CA . ASP A 1 130 ? -15.900 -2.406 2.859 1.00 95.31 130 ASP A CA 1
ATOM 1071 C C . ASP A 1 130 ? -17.428 -2.439 3.040 1.00 95.31 130 ASP A C 1
ATOM 1073 O O . ASP A 1 130 ? -18.118 -1.484 2.671 1.00 95.31 130 ASP A O 1
ATOM 1077 N N . GLY A 1 131 ? -17.965 -3.501 3.648 1.00 95.75 131 GLY A N 1
ATOM 1078 C CA . GLY A 1 131 ? -19.384 -3.633 3.988 1.00 95.75 131 GLY A CA 1
ATOM 1079 C C . GLY A 1 131 ? -19.887 -2.582 4.982 1.00 95.75 131 GLY A C 1
ATOM 1080 O O . GLY A 1 131 ? -21.057 -2.211 4.926 1.00 95.75 131 GLY A O 1
ATOM 1081 N N . LEU A 1 132 ? -19.007 -2.037 5.828 1.00 94.75 132 LEU A N 1
ATOM 1082 C CA . LEU A 1 132 ? -19.345 -0.978 6.789 1.00 94.75 132 LEU A CA 1
ATOM 1083 C C . LEU A 1 132 ? -19.453 0.411 6.145 1.00 94.75 132 LEU A C 1
ATOM 1085 O O . LEU A 1 132 ? -19.945 1.340 6.781 1.00 94.75 132 LEU A O 1
ATOM 1089 N N . LYS A 1 133 ? -18.991 0.570 4.895 1.00 91.94 133 LYS A N 1
ATOM 1090 C CA . LYS A 1 133 ? -19.083 1.817 4.111 1.00 91.94 133 LYS A CA 1
ATOM 1091 C C . LYS A 1 133 ? -18.542 3.057 4.840 1.00 91.94 133 LYS A C 1
ATOM 1093 O O . LYS A 1 133 ? -19.027 4.169 4.627 1.00 91.94 133 LYS A O 1
ATOM 1098 N N . ILE A 1 134 ? -17.490 2.872 5.643 1.00 91.12 134 ILE A N 1
ATOM 1099 C CA . ILE A 1 134 ? -16.804 3.942 6.381 1.00 91.12 134 ILE A CA 1
ATOM 1100 C C . ILE A 1 134 ? -16.235 4.955 5.387 1.00 91.12 134 ILE A C 1
ATOM 1102 O O . ILE A 1 134 ? -15.401 4.622 4.533 1.00 91.12 134 ILE A O 1
ATOM 1106 N N . LYS A 1 135 ? -16.663 6.219 5.468 1.00 87.44 135 LYS A N 1
ATOM 1107 C CA . LYS A 1 135 ? -16.187 7.217 4.513 1.00 87.44 135 LYS A CA 1
ATOM 1108 C C . LYS A 1 135 ? -14.716 7.529 4.792 1.00 87.44 135 LYS A C 1
ATOM 1110 O O . LYS A 1 135 ? -14.298 7.728 5.920 1.00 87.44 135 LYS A O 1
ATOM 1115 N N . GLY A 1 136 ? -13.932 7.616 3.722 1.00 83.00 136 GLY A N 1
ATOM 1116 C CA . GLY A 1 136 ? -12.511 7.974 3.760 1.00 83.00 136 GLY A CA 1
ATOM 1117 C C . GLY A 1 136 ? -11.602 6.760 3.910 1.00 83.00 136 GLY A C 1
ATOM 1118 O O . GLY A 1 136 ? -10.400 6.884 3.717 1.00 83.00 136 GLY A O 1
ATOM 1119 N N . LEU A 1 137 ? -12.178 5.578 4.149 1.00 83.12 137 LEU A N 1
ATOM 1120 C CA . LEU A 1 137 ? -11.452 4.343 4.413 1.00 83.12 137 LEU A CA 1
ATOM 1121 C C . LEU A 1 137 ? -11.570 3.345 3.248 1.00 83.12 137 LEU A C 1
ATOM 1123 O O . LEU A 1 137 ? -12.147 2.266 3.361 1.00 83.12 137 LEU A O 1
ATOM 1127 N N . GLY A 1 138 ? -11.050 3.747 2.089 1.00 84.81 138 GLY A N 1
ATOM 1128 C CA . GLY A 1 138 ? -10.981 2.902 0.891 1.00 84.81 138 GLY A CA 1
ATOM 1129 C C . GLY A 1 138 ? -9.645 2.153 0.759 1.00 84.81 138 GLY A C 1
ATOM 1130 O O . GLY A 1 138 ? -8.890 2.047 1.728 1.00 84.81 138 GLY A O 1
ATOM 1131 N N . PRO A 1 139 ? -9.272 1.735 -0.465 1.00 87.69 139 PRO A N 1
ATOM 1132 C CA . PRO A 1 139 ? -7.989 1.085 -0.758 1.00 87.69 139 PRO A CA 1
ATOM 1133 C C . PRO A 1 139 ? -6.734 1.900 -0.418 1.00 87.69 139 PRO A C 1
ATOM 1135 O O . PRO A 1 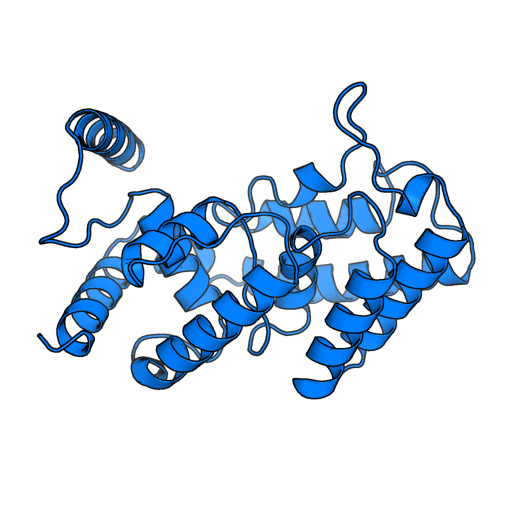139 ? -5.632 1.388 -0.539 1.00 87.69 139 PRO A O 1
ATOM 1138 N N . ALA A 1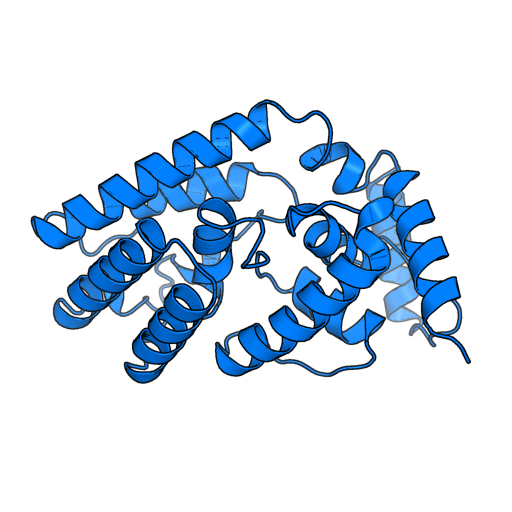 140 ? -6.861 3.149 0.039 1.00 83.56 140 ALA A N 1
ATOM 1139 C CA . ALA A 1 140 ? -5.745 3.894 0.621 1.00 83.56 140 ALA A CA 1
ATOM 1140 C C . ALA A 1 140 ? -5.068 3.130 1.780 1.00 83.56 140 ALA A C 1
ATOM 1142 O O . ALA A 1 140 ? -3.861 3.243 1.975 1.00 83.56 140 ALA A O 1
ATOM 1143 N N . VAL A 1 141 ? -5.826 2.298 2.505 1.00 92.88 141 VAL A N 1
ATOM 1144 C CA . VAL A 1 141 ? -5.298 1.425 3.566 1.00 92.88 141 VAL A CA 1
ATOM 1145 C C . VAL A 1 141 ? -4.427 0.291 3.002 1.00 92.88 141 VAL A C 1
ATOM 1147 O O . VAL A 1 141 ? -3.594 -0.250 3.721 1.00 92.88 141 VAL A O 1
ATOM 1150 N N . ALA A 1 142 ? -4.548 -0.057 1.715 1.00 95.56 142 ALA A N 1
ATOM 1151 C CA . ALA A 1 142 ? -3.795 -1.155 1.108 1.00 95.56 142 ALA A CA 1
ATOM 1152 C C . ALA A 1 142 ? -2.275 -0.968 1.199 1.00 95.56 142 ALA A C 1
ATOM 1154 O O . ALA A 1 142 ? -1.557 -1.953 1.326 1.00 95.56 142 ALA A O 1
ATOM 1155 N N . SER A 1 143 ? -1.776 0.272 1.207 1.00 95.75 143 SER A N 1
ATOM 1156 C CA . SER A 1 143 ? -0.348 0.530 1.423 1.00 95.75 143 SER A CA 1
ATOM 1157 C C . SER A 1 143 ? 0.100 0.128 2.832 1.00 95.75 143 SER A C 1
ATOM 1159 O O . SER A 1 143 ? 1.161 -0.469 2.963 1.00 95.75 143 SER A O 1
ATOM 1161 N N . ILE A 1 144 ? -0.721 0.342 3.871 1.00 97.38 144 ILE A N 1
ATOM 1162 C CA . ILE A 1 144 ? -0.451 -0.185 5.223 1.00 97.38 144 ILE A CA 1
ATOM 1163 C C . ILE A 1 144 ? -0.425 -1.716 5.181 1.00 97.38 144 ILE A C 1
ATOM 1165 O O . ILE A 1 144 ? 0.509 -2.337 5.685 1.00 97.38 144 ILE A O 1
ATOM 1169 N N . LEU A 1 145 ? -1.426 -2.331 4.542 1.00 98.06 145 LEU A N 1
ATOM 1170 C CA . LEU A 1 145 ? -1.526 -3.790 4.471 1.00 98.06 145 LEU A CA 1
ATOM 1171 C C . LEU A 1 145 ? -0.376 -4.428 3.686 1.00 98.06 145 LEU A C 1
ATOM 1173 O O . LEU A 1 145 ? 0.069 -5.507 4.058 1.00 98.06 145 LEU A O 1
ATOM 1177 N N . TYR A 1 146 ? 0.139 -3.765 2.651 1.00 97.88 146 TYR A N 1
ATOM 1178 C CA . TYR A 1 146 ? 1.331 -4.202 1.926 1.00 97.88 146 TYR A CA 1
ATOM 1179 C C . TYR A 1 146 ? 2.552 -4.292 2.852 1.00 97.88 146 TYR A C 1
ATOM 1181 O O . TYR A 1 146 ? 3.264 -5.291 2.821 1.00 97.88 146 TYR A O 1
ATOM 1189 N N . PHE A 1 147 ? 2.767 -3.317 3.742 1.00 97.44 147 PHE A N 1
ATOM 1190 C CA . PHE A 1 147 ? 3.868 -3.394 4.712 1.00 97.44 147 PHE A CA 1
ATOM 1191 C C . PHE A 1 147 ? 3.664 -4.470 5.790 1.00 97.44 147 PHE A C 1
ATOM 1193 O O . PHE A 1 147 ? 4.630 -4.891 6.427 1.00 97.44 147 PHE A O 1
ATOM 1200 N N . LEU A 1 148 ? 2.436 -4.957 5.987 1.00 98.12 148 LEU A N 1
ATOM 1201 C CA . LEU A 1 148 ? 2.166 -6.124 6.831 1.00 98.12 148 LEU A CA 1
ATOM 1202 C C . LEU A 1 148 ? 2.329 -7.444 6.064 1.00 98.12 148 LEU A C 1
ATOM 1204 O O . LEU A 1 148 ? 2.838 -8.407 6.636 1.00 98.12 148 LEU A O 1
ATOM 1208 N N . HIS A 1 149 ? 1.920 -7.469 4.790 1.00 98.12 149 HIS A N 1
ATOM 1209 C CA . HIS A 1 149 ? 1.770 -8.663 3.948 1.00 98.12 149 HIS A CA 1
ATOM 1210 C C . HIS A 1 149 ? 2.277 -8.445 2.514 1.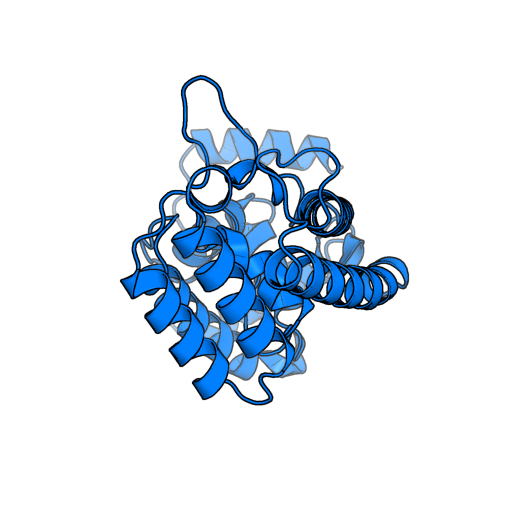00 98.12 149 HIS A C 1
ATOM 1212 O O . HIS A 1 149 ? 1.501 -8.554 1.555 1.00 98.12 149 HIS A O 1
ATOM 1218 N N . PRO A 1 150 ? 3.587 -8.204 2.320 1.00 97.00 150 PRO A N 1
ATOM 1219 C CA . PRO A 1 150 ? 4.131 -7.767 1.030 1.00 97.00 150 PRO A CA 1
ATOM 1220 C C . PRO A 1 150 ? 4.010 -8.806 -0.085 1.00 97.00 150 PRO A C 1
ATOM 1222 O O . PRO A 1 150 ? 4.130 -8.476 -1.258 1.00 97.00 150 PRO A O 1
ATOM 1225 N N . THR A 1 151 ? 3.769 -10.070 0.262 1.00 97.38 151 THR A N 1
ATOM 1226 C CA . THR A 1 151 ? 3.627 -11.167 -0.709 1.00 97.38 151 THR A CA 1
ATOM 1227 C C . THR A 1 151 ? 2.178 -11.470 -1.088 1.00 97.38 151 THR A C 1
ATOM 1229 O O . THR A 1 151 ? 1.937 -12.337 -1.921 1.00 97.38 151 THR A O 1
ATOM 1232 N N . ILE A 1 152 ? 1.215 -10.779 -0.468 1.00 97.62 152 ILE A N 1
ATOM 1233 C CA . ILE A 1 152 ? -0.221 -11.043 -0.629 1.00 97.62 152 ILE A CA 1
ATOM 1234 C C . ILE A 1 152 ? -0.950 -9.801 -1.139 1.00 97.62 152 ILE A C 1
ATOM 1236 O O . ILE A 1 152 ? -1.863 -9.931 -1.950 1.00 97.62 152 ILE A O 1
ATOM 1240 N N . LEU A 1 153 ? -0.589 -8.601 -0.678 1.00 97.75 153 LEU A N 1
ATOM 1241 C CA . LEU A 1 153 ? -1.301 -7.363 -1.001 1.00 97.75 153 LEU A CA 1
ATOM 1242 C C . LEU A 1 153 ? -0.347 -6.352 -1.642 1.00 97.75 153 LEU A C 1
ATOM 1244 O O . LEU A 1 153 ? 0.611 -5.964 -0.983 1.00 97.75 153 LEU A O 1
ATOM 1248 N N . PRO A 1 154 ? -0.576 -5.899 -2.890 1.00 97.12 154 PRO A N 1
ATOM 1249 C CA . PRO A 1 154 ? 0.216 -4.819 -3.466 1.00 97.12 154 PRO A CA 1
ATOM 1250 C C . PRO A 1 154 ? -0.173 -3.469 -2.836 1.00 97.12 154 PRO A C 1
ATOM 1252 O O . PRO A 1 154 ? -1.339 -3.289 -2.450 1.00 97.12 154 PRO A O 1
ATOM 1255 N N . PRO A 1 155 ? 0.756 -2.496 -2.763 1.00 95.81 155 PRO A N 1
ATOM 1256 C CA . PRO A 1 155 ? 0.417 -1.131 -2.383 1.00 95.81 155 PRO A CA 1
ATOM 1257 C C . PRO A 1 155 ? -0.498 -0.490 -3.437 1.00 95.81 155 PRO A C 1
ATOM 1259 O O . PRO A 1 155 ? -0.661 -1.002 -4.548 1.00 95.81 155 PRO A O 1
ATOM 1262 N N . PHE A 1 156 ? -1.113 0.641 -3.092 1.00 93.38 156 PHE A N 1
ATOM 1263 C CA . PHE A 1 156 ? -2.125 1.271 -3.936 1.00 93.38 156 PHE A CA 1
ATOM 1264 C C . PHE A 1 156 ? -1.938 2.782 -4.029 1.00 93.38 156 PHE A C 1
ATOM 1266 O O . PHE A 1 156 ? -1.908 3.481 -3.017 1.00 93.38 156 PHE A O 1
ATOM 1273 N N . ASN A 1 157 ? -1.873 3.295 -5.256 1.00 93.62 157 ASN A N 1
ATOM 1274 C CA . ASN A 1 157 ? -1.930 4.720 -5.556 1.00 93.62 157 ASN A CA 1
ATOM 1275 C C . ASN A 1 157 ? -2.423 4.937 -7.001 1.00 93.62 157 ASN A C 1
ATOM 1277 O O . ASN A 1 157 ? -2.625 3.987 -7.762 1.00 93.62 157 ASN A O 1
ATOM 1281 N N . THR A 1 158 ? -2.603 6.199 -7.386 1.00 93.50 158 THR A N 1
ATOM 1282 C CA . THR A 1 158 ? -3.064 6.585 -8.727 1.00 93.50 158 THR A CA 1
ATOM 1283 C C . THR A 1 158 ? -2.156 6.093 -9.850 1.00 93.50 158 THR A C 1
ATOM 1285 O O . THR A 1 158 ? -2.659 5.586 -10.849 1.00 93.50 158 THR A O 1
ATOM 1288 N N . ALA A 1 159 ? -0.835 6.212 -9.699 1.00 95.12 159 ALA A N 1
ATOM 1289 C CA . ALA A 1 159 ? 0.110 5.776 -10.722 1.00 95.12 159 ALA A CA 1
ATOM 1290 C C . ALA A 1 159 ? 0.063 4.253 -10.916 1.00 95.12 159 ALA A C 1
ATOM 1292 O O . ALA A 1 159 ? -0.009 3.798 -12.048 1.00 95.12 159 ALA A O 1
ATOM 1293 N N . ILE A 1 160 ? -0.026 3.462 -9.845 1.00 96.50 160 ILE A N 1
ATOM 1294 C CA . ILE A 1 160 ? -0.169 2.000 -9.927 1.00 96.50 160 ILE A CA 1
ATOM 1295 C C . ILE A 1 160 ? -1.446 1.620 -10.686 1.00 96.50 160 ILE A C 1
ATOM 1297 O O . ILE A 1 160 ? -1.393 0.779 -11.579 1.00 96.50 160 ILE A O 1
ATOM 1301 N N . VAL A 1 161 ? -2.585 2.259 -10.389 1.00 95.94 161 VAL A N 1
ATOM 1302 C CA . VAL A 1 161 ? -3.847 1.992 -11.108 1.00 95.94 161 VAL A CA 1
ATOM 1303 C C . VAL A 1 161 ? -3.750 2.393 -12.580 1.00 95.94 161 VAL A C 1
ATOM 1305 O O . VAL A 1 161 ? -4.209 1.656 -13.450 1.00 95.94 161 VAL A O 1
ATOM 1308 N N . ASN A 1 162 ? -3.127 3.533 -12.881 1.00 94.69 162 ASN A N 1
ATOM 1309 C CA . ASN A 1 162 ? -2.922 3.975 -14.259 1.00 94.69 162 ASN A CA 1
ATOM 1310 C C . ASN A 1 162 ? -2.013 3.014 -15.031 1.00 94.69 162 ASN A C 1
ATOM 1312 O O . ASN A 1 162 ? -2.338 2.646 -16.157 1.00 94.69 162 ASN A O 1
ATOM 1316 N N . GLY A 1 163 ? -0.912 2.576 -14.420 1.00 95.19 163 GLY A N 1
ATOM 1317 C CA . GLY A 1 163 ? 0.001 1.612 -15.019 1.00 95.19 163 GLY A CA 1
ATOM 1318 C C . GLY A 1 163 ? -0.648 0.253 -15.218 1.00 95.19 163 GLY A C 1
ATOM 1319 O O . GLY A 1 163 ? -0.476 -0.347 -16.272 1.00 95.19 163 GLY A O 1
ATOM 1320 N N . PHE A 1 164 ? -1.470 -0.193 -14.264 1.00 95.81 164 PHE A N 1
ATOM 1321 C CA . PHE A 1 164 ? -2.279 -1.401 -14.404 1.00 95.81 164 PHE A CA 1
ATOM 1322 C C . PHE A 1 164 ? -3.228 -1.299 -15.600 1.00 95.81 164 PHE A C 1
ATOM 1324 O O . PHE A 1 164 ? -3.225 -2.159 -16.479 1.00 95.81 164 PHE A O 1
ATOM 1331 N N . ASN A 1 165 ? -4.010 -0.221 -15.668 1.00 94.31 165 ASN A N 1
ATOM 1332 C CA . ASN A 1 165 ? -4.952 0.009 -16.761 1.00 94.31 165 ASN A CA 1
ATOM 1333 C C . ASN A 1 165 ? -4.245 0.055 -18.119 1.00 94.31 165 ASN A C 1
ATOM 1335 O O . ASN A 1 165 ? -4.748 -0.496 -19.094 1.00 94.31 165 ASN A O 1
ATOM 1339 N N . TYR A 1 166 ? -3.064 0.667 -18.174 1.00 91.50 166 TYR A N 1
ATOM 1340 C CA . TYR A 1 166 ? -2.270 0.763 -19.392 1.00 91.50 166 TYR A CA 1
ATOM 1341 C C . TYR A 1 166 ? -1.669 -0.587 -19.816 1.00 91.50 166 TYR A C 1
ATOM 1343 O O . TYR A 1 166 ? -1.805 -0.987 -20.975 1.00 91.50 166 TYR A O 1
ATOM 1351 N N . LEU A 1 167 ? -1.065 -1.325 -18.879 1.00 91.62 167 LEU A N 1
ATOM 1352 C CA . LEU A 1 167 ? -0.432 -2.619 -19.141 1.00 91.62 167 LEU A CA 1
ATOM 1353 C C . LEU A 1 167 ? -1.456 -3.684 -19.555 1.00 91.62 167 LEU A C 1
ATOM 1355 O O . LEU A 1 167 ? -1.251 -4.390 -20.541 1.00 91.62 167 LEU A O 1
ATOM 1359 N N . PHE A 1 168 ? -2.583 -3.767 -18.846 1.00 91.50 168 PHE A N 1
ATOM 1360 C CA . PHE A 1 168 ? -3.596 -4.808 -19.053 1.00 91.50 168 PHE A CA 1
ATOM 1361 C C . PHE A 1 168 ? -4.782 -4.363 -19.920 1.00 91.50 168 PHE A C 1
ATOM 1363 O O . PHE A 1 168 ? -5.724 -5.131 -20.108 1.00 91.50 168 PHE A O 1
ATOM 1370 N N . ARG A 1 169 ? -4.742 -3.141 -20.478 1.00 89.25 169 ARG A N 1
ATOM 1371 C CA . ARG A 1 169 ? -5.826 -2.535 -21.281 1.00 89.25 169 ARG A CA 1
ATOM 1372 C C . ARG A 1 169 ? -7.177 -2.532 -20.552 1.00 89.25 169 ARG A C 1
ATOM 1374 O O . ARG A 1 169 ? -8.224 -2.806 -21.139 1.00 89.25 169 ARG A O 1
ATOM 1381 N N . ASP A 1 170 ? -7.138 -2.208 -19.267 1.00 91.56 170 ASP A N 1
ATOM 1382 C CA . ASP A 1 170 ? -8.293 -2.172 -18.367 1.00 91.56 170 ASP A CA 1
ATOM 1383 C C . ASP A 1 170 ? -8.690 -0.717 -18.039 1.00 91.56 170 ASP A C 1
ATOM 1385 O O . ASP A 1 170 ? -8.043 0.244 -18.462 1.00 91.56 170 ASP A O 1
ATOM 1389 N N . LYS A 1 171 ? -9.794 -0.527 -17.314 1.00 92.25 171 LYS A N 1
ATOM 1390 C CA . LYS A 1 171 ? -10.323 0.782 -16.890 1.00 92.25 171 LYS A CA 1
ATOM 1391 C C . LYS A 1 171 ? -10.790 0.748 -15.432 1.00 92.25 171 LYS A C 1
ATOM 1393 O O . LYS A 1 171 ? -11.872 1.242 -15.101 1.00 92.25 171 LYS A O 1
ATOM 1398 N N . LYS A 1 172 ? -9.978 0.153 -14.556 1.00 92.75 172 LYS A N 1
ATOM 1399 C CA . LYS A 1 172 ? -10.201 0.111 -13.106 1.00 92.75 172 LYS A CA 1
ATOM 1400 C C . LYS A 1 172 ? -10.239 1.522 -12.530 1.00 92.75 172 LYS A C 1
ATOM 1402 O O . LYS A 1 172 ? -9.442 2.386 -12.905 1.00 92.75 172 LYS A O 1
ATOM 1407 N N . LYS A 1 173 ? -11.175 1.754 -11.611 1.00 89.12 173 LYS A N 1
ATOM 1408 C CA . LYS A 1 173 ? -11.369 3.051 -10.946 1.00 89.12 173 LYS A CA 1
ATOM 1409 C C . LYS A 1 173 ? -10.661 3.095 -9.593 1.00 89.12 173 LYS A C 1
ATOM 1411 O O . LYS A 1 173 ? -10.569 2.093 -8.890 1.00 89.12 173 LYS A O 1
ATOM 1416 N N . LEU A 1 174 ? -10.226 4.291 -9.198 1.00 86.69 174 LEU A N 1
ATOM 1417 C CA . LEU A 1 174 ? -9.685 4.544 -7.862 1.00 86.69 174 LEU A CA 1
ATOM 1418 C C . LEU A 1 174 ? -10.770 4.460 -6.778 1.00 86.69 174 LEU A C 1
ATOM 1420 O O . LEU A 1 174 ? -11.934 4.773 -7.017 1.00 86.69 174 LEU A O 1
ATOM 1424 N N . GLY A 1 175 ? -10.359 4.103 -5.559 1.00 84.56 175 GLY A N 1
ATOM 1425 C CA . GLY A 1 175 ? -11.176 4.276 -4.354 1.00 84.56 175 GLY A CA 1
ATOM 1426 C C . GLY A 1 175 ? -12.161 3.149 -4.021 1.00 84.56 175 GLY A C 1
ATOM 1427 O O . GLY A 1 175 ? -12.859 3.271 -3.020 1.00 84.56 175 GLY A O 1
ATOM 1428 N N . SER A 1 176 ? -12.205 2.058 -4.794 1.00 90.69 176 SER A N 1
ATOM 1429 C CA . SER A 1 176 ? -13.074 0.898 -4.533 1.00 90.69 176 SER A CA 1
ATOM 1430 C C . SER A 1 176 ? -12.270 -0.338 -4.127 1.00 90.69 176 SER A C 1
ATOM 1432 O O . SER A 1 176 ? -11.373 -0.758 -4.861 1.00 90.69 176 SER A O 1
ATOM 1434 N N . TRP A 1 177 ? -12.619 -0.957 -2.993 1.00 94.69 177 TRP A N 1
ATOM 1435 C CA . TRP A 1 177 ? -12.034 -2.234 -2.565 1.00 94.69 177 TRP A CA 1
ATOM 1436 C C . TRP A 1 177 ? -12.311 -3.363 -3.553 1.00 94.69 177 TRP A C 1
ATOM 1438 O O . TRP A 1 177 ? -11.431 -4.177 -3.810 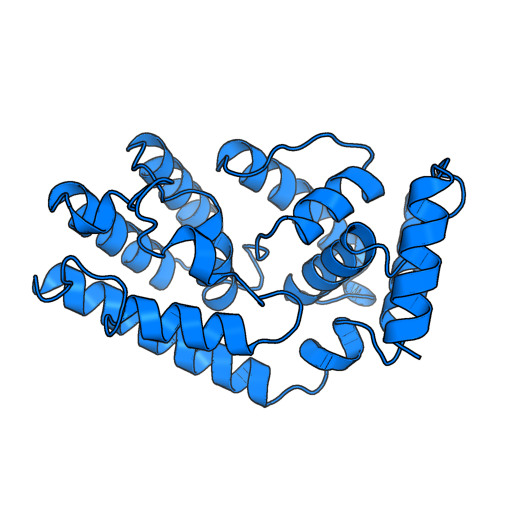1.00 94.69 177 TRP A O 1
ATOM 1448 N N . GLN A 1 178 ? -13.490 -3.374 -4.175 1.00 94.38 178 GLN A N 1
ATOM 1449 C CA . GLN A 1 178 ? -13.822 -4.359 -5.200 1.00 94.38 178 GLN A CA 1
ATOM 1450 C C . GLN A 1 178 ? -12.891 -4.244 -6.417 1.00 94.38 178 GLN A C 1
ATOM 1452 O O . GLN A 1 178 ? -12.408 -5.251 -6.928 1.00 94.38 178 GLN A O 1
ATOM 1457 N N . GLU A 1 179 ? -12.618 -3.021 -6.878 1.00 95.62 179 GLU A N 1
ATOM 1458 C CA . GLU A 1 179 ? -11.705 -2.792 -8.003 1.00 95.62 179 GLU A CA 1
ATOM 1459 C C . GLU A 1 179 ? -10.255 -3.108 -7.614 1.00 95.62 179 GLU A C 1
ATOM 1461 O O . GLU A 1 179 ? -9.538 -3.724 -8.401 1.00 95.62 179 GLU A O 1
ATOM 1466 N N . TYR A 1 180 ? -9.851 -2.779 -6.382 1.00 96.94 180 TYR A N 1
ATOM 1467 C CA . TYR A 1 180 ? -8.552 -3.165 -5.830 1.00 96.94 180 TYR A CA 1
ATOM 1468 C C . TYR A 1 180 ? -8.360 -4.688 -5.796 1.00 96.94 180 TYR A C 1
ATOM 1470 O O . TYR A 1 180 ? -7.320 -5.169 -6.234 1.00 96.94 180 TYR A O 1
ATOM 1478 N N . LEU A 1 181 ? -9.349 -5.459 -5.328 1.00 97.38 181 LEU A N 1
ATOM 1479 C CA . LEU A 1 181 ? -9.249 -6.922 -5.247 1.00 97.38 181 LEU A CA 1
ATOM 1480 C C . LEU A 1 181 ? -9.155 -7.576 -6.634 1.00 97.38 181 LEU A C 1
ATOM 1482 O O . LEU A 1 181 ? -8.327 -8.464 -6.824 1.00 97.38 181 LEU A O 1
ATOM 1486 N N . LYS A 1 182 ? -9.918 -7.088 -7.622 1.00 97.19 182 LYS A N 1
ATOM 1487 C CA . LYS A 1 182 ? -9.787 -7.535 -9.024 1.00 97.19 182 LYS A CA 1
ATOM 1488 C C . LYS A 1 182 ? -8.400 -7.225 -9.590 1.00 97.19 182 LYS A C 1
ATOM 1490 O O . LYS A 1 182 ? -7.794 -8.053 -10.259 1.00 97.19 182 LYS A O 1
ATOM 1495 N N . MET A 1 183 ? -7.900 -6.016 -9.327 1.00 97.62 183 MET A N 1
ATOM 1496 C CA . MET A 1 183 ? -6.566 -5.596 -9.756 1.00 97.62 183 MET A CA 1
ATOM 1497 C C . MET A 1 183 ? -5.487 -6.486 -9.128 1.00 97.62 183 MET A C 1
ATOM 1499 O O . MET A 1 183 ? -4.599 -6.977 -9.819 1.00 97.62 183 MET A O 1
ATOM 1503 N N . ARG A 1 184 ? -5.599 -6.739 -7.821 1.00 97.62 184 ARG A N 1
ATOM 1504 C CA . ARG A 1 184 ? -4.703 -7.599 -7.048 1.00 97.62 184 ARG A CA 1
ATOM 1505 C C . ARG A 1 184 ? -4.605 -9.008 -7.628 1.00 97.62 184 ARG A C 1
ATOM 1507 O O . ARG A 1 184 ? -3.495 -9.511 -7.738 1.00 97.62 184 ARG A O 1
ATOM 1514 N N . GLU A 1 185 ? -5.723 -9.632 -7.988 1.00 97.44 185 GLU A N 1
ATOM 1515 C CA . GLU A 1 185 ? -5.738 -10.987 -8.557 1.00 97.44 185 GLU A CA 1
ATOM 1516 C C . GLU A 1 185 ? -4.889 -11.073 -9.837 1.00 97.44 185 GLU A C 1
ATOM 1518 O O . GLU A 1 185 ? -4.016 -11.934 -9.965 1.00 97.44 185 GLU A O 1
ATOM 1523 N N . ILE A 1 186 ? -5.063 -10.108 -10.744 1.00 97.38 186 ILE A N 1
ATOM 1524 C CA . ILE A 1 186 ? -4.298 -10.025 -11.995 1.00 97.38 186 ILE A CA 1
ATOM 1525 C C . ILE A 1 186 ? -2.816 -9.725 -11.720 1.00 97.38 186 ILE A C 1
ATOM 1527 O O . ILE A 1 186 ? -1.943 -10.329 -12.347 1.00 97.38 186 ILE A O 1
ATOM 1531 N N . ILE A 1 187 ? -2.518 -8.846 -10.756 1.00 97.31 187 ILE A N 1
ATOM 1532 C CA . ILE A 1 187 ? -1.144 -8.542 -10.325 1.00 97.31 187 ILE A CA 1
ATOM 1533 C C . ILE A 1 187 ? -0.460 -9.796 -9.781 1.00 97.31 187 ILE A C 1
ATOM 1535 O O . ILE A 1 187 ? 0.668 -10.089 -10.166 1.00 97.31 187 ILE A O 1
ATOM 1539 N N . MET A 1 188 ? -1.129 -10.551 -8.910 1.00 97.06 188 MET A N 1
ATOM 1540 C CA . MET A 1 188 ? -0.566 -11.767 -8.324 1.00 97.06 188 MET A CA 1
ATOM 1541 C C . MET A 1 188 ? -0.273 -12.822 -9.375 1.00 97.06 188 MET A C 1
ATOM 1543 O O . MET A 1 188 ? 0.819 -13.387 -9.365 1.00 97.06 188 MET A O 1
ATOM 1547 N N . LYS A 1 189 ? -1.215 -13.052 -10.295 1.00 96.25 189 LYS A N 1
ATOM 1548 C CA . LYS A 1 189 ? -1.014 -13.983 -11.404 1.00 96.25 189 LYS A CA 1
ATOM 1549 C C . LYS A 1 189 ? 0.176 -13.560 -12.264 1.00 96.25 189 LYS A C 1
ATOM 1551 O O . LYS A 1 189 ? 1.113 -14.328 -12.427 1.00 96.25 189 LYS A O 1
ATOM 1556 N N . THR A 1 190 ? 0.192 -12.303 -12.709 1.00 95.44 190 THR A N 1
ATOM 1557 C CA . THR A 1 190 ? 1.291 -11.764 -13.527 1.00 95.44 190 THR A CA 1
ATOM 1558 C C . THR A 1 190 ? 2.638 -11.873 -12.813 1.00 95.44 190 THR A C 1
ATOM 1560 O O . THR A 1 190 ? 3.640 -12.225 -13.428 1.00 95.44 190 THR A O 1
ATOM 1563 N N . ASN A 1 191 ? 2.681 -11.596 -11.509 1.00 96.19 191 ASN A N 1
ATOM 1564 C CA . ASN A 1 191 ? 3.907 -11.703 -10.728 1.00 96.19 191 ASN A CA 1
ATOM 1565 C C . ASN A 1 191 ? 4.354 -13.159 -10.540 1.00 96.19 191 ASN A C 1
ATOM 1567 O O . ASN A 1 191 ? 5.550 -13.420 -10.540 1.00 96.19 191 ASN A O 1
ATOM 1571 N N . ALA A 1 192 ? 3.422 -14.104 -10.390 1.00 94.94 192 ALA A N 1
ATOM 1572 C CA . ALA A 1 192 ? 3.736 -15.529 -10.331 1.00 94.94 192 ALA A CA 1
ATOM 1573 C C . ALA A 1 192 ? 4.325 -16.025 -11.661 1.00 94.94 192 ALA A C 1
ATOM 1575 O O . ALA A 1 192 ? 5.360 -16.689 -11.646 1.00 94.94 192 ALA A O 1
ATOM 1576 N N . ASP A 1 193 ? 3.736 -15.610 -12.786 1.00 94.12 193 ASP A N 1
ATOM 1577 C CA . ASP A 1 193 ? 4.187 -15.950 -14.143 1.00 94.12 193 ASP A CA 1
ATOM 1578 C C . ASP A 1 193 ? 5.558 -15.328 -14.490 1.00 94.12 193 ASP A C 1
ATOM 1580 O O . ASP A 1 193 ? 6.227 -15.768 -15.420 1.00 94.12 193 ASP A O 1
ATOM 1584 N N . ASN A 1 194 ? 6.000 -14.311 -13.738 1.00 93.62 194 ASN A N 1
ATOM 1585 C CA . ASN A 1 194 ? 7.262 -13.588 -13.950 1.00 93.62 194 ASN A CA 1
ATOM 1586 C C . ASN A 1 194 ? 8.167 -13.585 -12.706 1.00 93.62 194 ASN A C 1
ATOM 1588 O O . ASN A 1 194 ? 9.046 -12.728 -12.563 1.00 93.62 194 ASN A O 1
ATOM 1592 N N . LYS A 1 195 ? 7.958 -14.532 -11.783 1.00 88.44 195 LYS A N 1
ATOM 1593 C CA . LYS A 1 195 ? 8.601 -14.534 -10.460 1.00 88.44 195 LYS A CA 1
ATOM 1594 C C . LYS A 1 195 ? 10.127 -14.614 -10.531 1.00 88.44 195 LYS A C 1
ATOM 1596 O O . LYS A 1 195 ? 10.784 -14.044 -9.667 1.00 88.44 195 LYS A O 1
ATOM 1601 N N . ASP A 1 196 ? 10.671 -15.278 -11.549 1.00 89.50 196 ASP A N 1
ATOM 1602 C CA . ASP A 1 196 ? 12.121 -15.424 -11.744 1.00 89.50 196 ASP A CA 1
ATOM 1603 C C . ASP A 1 196 ? 12.800 -14.106 -12.148 1.00 89.50 196 ASP A C 1
ATOM 1605 O O . ASP A 1 196 ? 13.987 -13.904 -11.898 1.00 89.50 196 ASP A O 1
ATOM 1609 N N . GLN A 1 197 ? 12.044 -13.185 -12.751 1.00 92.06 197 GLN A N 1
ATOM 1610 C CA . GLN A 1 197 ? 12.541 -11.866 -13.146 1.00 92.06 197 GLN A CA 1
ATOM 1611 C C . GLN A 1 197 ? 12.224 -10.791 -12.100 1.00 92.06 197 GLN A C 1
ATOM 1613 O O . GLN A 1 197 ? 13.014 -9.853 -11.924 1.00 92.06 197 GLN A O 1
ATOM 1618 N N . LEU A 1 198 ? 11.081 -10.935 -11.423 1.00 92.69 198 LEU A N 1
ATOM 1619 C CA . LEU A 1 198 ? 10.600 -10.074 -10.346 1.00 92.69 198 LEU A CA 1
ATOM 1620 C C . LEU A 1 198 ? 10.906 -10.697 -8.969 1.00 92.69 198 LEU A C 1
ATOM 1622 O O . LEU A 1 198 ? 11.973 -11.260 -8.749 1.00 92.69 198 LEU A O 1
ATOM 1626 N N . SER A 1 199 ? 10.013 -10.513 -7.996 1.00 94.81 199 SER A N 1
ATOM 1627 C CA . SER A 1 199 ? 10.166 -10.992 -6.624 1.00 94.81 199 SER A CA 1
ATOM 1628 C C . SER A 1 199 ? 8.842 -11.533 -6.104 1.00 94.81 199 SER A C 1
ATOM 1630 O O . SER A 1 199 ? 7.772 -11.135 -6.556 1.00 94.81 199 SER A O 1
ATOM 1632 N N . LYS A 1 200 ? 8.891 -12.404 -5.090 1.00 95.38 200 LYS A N 1
ATOM 1633 C CA . LYS A 1 200 ? 7.690 -12.786 -4.325 1.00 95.38 200 LYS A CA 1
ATOM 1634 C C . LYS A 1 200 ? 7.057 -11.572 -3.626 1.00 95.38 200 LYS A C 1
ATOM 1636 O O . LYS A 1 200 ? 5.861 -11.568 -3.355 1.00 95.38 200 LYS A O 1
ATOM 1641 N N . ASP A 1 201 ? 7.869 -10.573 -3.304 1.00 96.06 201 ASP A N 1
ATOM 1642 C CA . ASP A 1 201 ? 7.414 -9.301 -2.765 1.00 96.06 201 ASP A CA 1
ATOM 1643 C C . ASP A 1 201 ? 6.772 -8.459 -3.878 1.00 96.06 201 ASP A C 1
ATOM 1645 O O . ASP A 1 201 ? 7.427 -8.077 -4.852 1.00 96.06 201 ASP A O 1
ATOM 1649 N N . LEU A 1 202 ? 5.483 -8.158 -3.716 1.00 97.69 202 LEU A N 1
ATOM 1650 C CA . LEU A 1 202 ? 4.673 -7.434 -4.693 1.00 97.69 202 LEU A CA 1
ATOM 1651 C C . LEU A 1 202 ? 5.095 -5.966 -4.853 1.00 97.69 202 LEU A C 1
ATOM 1653 O O . LEU A 1 202 ? 4.600 -5.287 -5.752 1.00 97.69 202 LEU A O 1
ATOM 1657 N N . GLY A 1 203 ? 6.032 -5.472 -4.041 1.00 96.38 203 GLY A N 1
ATOM 1658 C CA . GLY A 1 203 ? 6.667 -4.174 -4.234 1.00 96.38 203 GLY A CA 1
ATOM 1659 C C . GLY A 1 203 ? 7.385 -4.052 -5.576 1.00 96.38 203 GLY A C 1
ATOM 1660 O O . GLY A 1 203 ? 7.369 -2.970 -6.154 1.00 96.38 203 GLY A O 1
ATOM 1661 N N . ALA A 1 204 ? 7.951 -5.144 -6.108 1.00 96.81 204 ALA A N 1
ATOM 1662 C CA . ALA A 1 204 ? 8.641 -5.126 -7.401 1.00 96.81 204 ALA A CA 1
ATOM 1663 C C . ALA A 1 204 ? 7.668 -4.838 -8.552 1.00 96.81 204 ALA A C 1
ATOM 1665 O O . ALA A 1 204 ? 7.866 -3.900 -9.322 1.00 96.81 204 ALA A O 1
ATOM 1666 N N . ILE A 1 205 ? 6.582 -5.614 -8.645 1.00 97.56 205 ILE A N 1
ATOM 1667 C CA . ILE A 1 205 ? 5.566 -5.412 -9.685 1.00 97.56 205 ILE A CA 1
ATOM 1668 C C . ILE A 1 205 ? 4.794 -4.107 -9.474 1.00 97.56 205 ILE A C 1
ATOM 1670 O O . ILE A 1 205 ? 4.478 -3.419 -10.439 1.00 97.56 205 ILE A O 1
ATOM 1674 N N . ALA A 1 206 ? 4.527 -3.710 -8.228 1.00 97.25 206 ALA A N 1
ATOM 1675 C CA . ALA A 1 206 ? 3.883 -2.431 -7.956 1.00 97.25 206 ALA A CA 1
ATOM 1676 C C . ALA A 1 206 ? 4.771 -1.245 -8.353 1.00 97.25 206 ALA A C 1
ATOM 1678 O O . ALA A 1 206 ? 4.261 -0.264 -8.887 1.00 97.25 206 ALA A O 1
ATOM 1679 N N . GLY A 1 207 ? 6.086 -1.352 -8.153 1.00 96.62 207 GLY A N 1
ATOM 1680 C CA . GLY A 1 207 ? 7.056 -0.386 -8.655 1.00 96.62 207 GLY A CA 1
ATOM 1681 C C . GLY A 1 207 ? 7.050 -0.307 -10.179 1.00 96.62 207 GLY A C 1
ATOM 1682 O O . GLY A 1 207 ? 6.965 0.789 -10.721 1.00 96.62 207 GLY A O 1
ATOM 1683 N N . LEU A 1 208 ? 7.015 -1.446 -10.877 1.00 96.94 208 LEU A N 1
ATOM 1684 C CA . LEU A 1 208 ? 6.872 -1.469 -12.335 1.00 96.94 208 LEU A CA 1
ATOM 1685 C C . LEU A 1 208 ? 5.588 -0.759 -12.800 1.00 96.94 208 LEU A C 1
ATOM 1687 O O . LEU A 1 208 ? 5.627 0.096 -13.683 1.00 96.94 208 LEU A O 1
ATOM 1691 N N . LEU A 1 209 ? 4.443 -1.082 -12.192 1.00 97.06 209 LEU A N 1
ATOM 1692 C CA . LEU A 1 209 ? 3.167 -0.436 -12.513 1.00 97.06 209 LEU A CA 1
ATOM 1693 C C . LEU A 1 209 ? 3.200 1.064 -12.210 1.00 97.06 209 LEU A C 1
ATOM 1695 O O . LEU A 1 209 ? 2.662 1.859 -12.978 1.00 97.06 209 LEU A O 1
ATOM 1699 N N . PHE A 1 210 ? 3.850 1.466 -11.118 1.00 96.81 210 PHE A N 1
ATOM 1700 C CA . PHE A 1 210 ? 4.065 2.870 -10.802 1.00 96.81 210 PHE A CA 1
ATOM 1701 C C . PHE A 1 210 ? 4.869 3.577 -11.897 1.00 96.81 210 PHE A C 1
ATOM 1703 O O . PHE A 1 210 ? 4.468 4.661 -12.313 1.00 96.81 210 PHE A O 1
ATOM 1710 N N . GLU A 1 211 ? 5.952 2.976 -12.397 1.00 95.19 211 GLU A N 1
ATOM 1711 C CA . GLU A 1 211 ? 6.754 3.558 -13.479 1.00 95.19 211 GLU A CA 1
ATOM 1712 C C . GLU A 1 211 ? 5.947 3.710 -14.766 1.00 95.19 211 GLU A C 1
ATOM 1714 O O . GLU A 1 211 ? 5.941 4.779 -15.375 1.00 95.19 211 GLU A O 1
ATOM 1719 N N . ILE A 1 212 ? 5.199 2.675 -15.153 1.00 94.06 212 ILE A N 1
ATOM 1720 C CA . ILE A 1 212 ? 4.336 2.710 -16.339 1.00 94.06 212 ILE A CA 1
ATOM 1721 C C . ILE A 1 212 ? 3.273 3.808 -16.194 1.00 94.06 212 ILE A C 1
ATOM 1723 O O . ILE A 1 212 ? 3.094 4.637 -17.085 1.00 94.06 212 ILE A O 1
ATOM 1727 N N . GLY A 1 213 ? 2.573 3.862 -15.059 1.00 93.50 213 GLY A N 1
ATOM 1728 C CA . GLY A 1 213 ? 1.509 4.843 -14.840 1.00 93.50 213 GLY A CA 1
ATOM 1729 C C . GLY A 1 213 ? 2.005 6.267 -14.605 1.00 93.50 213 GLY A C 1
ATOM 1730 O O . GLY A 1 213 ? 1.282 7.222 -14.896 1.00 93.50 213 GLY A O 1
ATOM 1731 N N . SER A 1 214 ? 3.244 6.408 -14.136 1.00 91.44 214 SER A N 1
ATOM 1732 C CA . SER A 1 214 ? 3.984 7.671 -14.095 1.00 91.44 214 SER A CA 1
ATOM 1733 C C . SER A 1 214 ? 4.630 8.003 -15.434 1.00 91.44 214 SER A C 1
ATOM 1735 O O . SER A 1 214 ? 5.243 9.055 -15.540 1.00 91.44 214 SER A O 1
ATOM 1737 N N . ARG A 1 215 ? 4.475 7.149 -16.456 1.00 87.56 215 ARG A N 1
ATOM 1738 C CA . ARG A 1 215 ? 5.010 7.318 -17.814 1.00 87.56 215 ARG A CA 1
ATOM 1739 C C . ARG A 1 215 ? 6.536 7.331 -17.886 1.00 87.56 215 ARG A C 1
ATOM 1741 O O . ARG A 1 215 ? 7.129 7.828 -18.822 1.00 87.56 215 ARG A O 1
ATOM 1748 N N . ASN A 1 216 ? 7.198 6.744 -16.914 1.00 85.75 216 ASN A N 1
ATOM 1749 C CA . ASN A 1 216 ? 8.640 6.563 -16.938 1.00 85.75 216 ASN A CA 1
ATOM 1750 C C . ASN A 1 216 ? 9.065 5.395 -17.843 1.00 85.75 216 ASN A C 1
ATOM 1752 O O . ASN A 1 216 ? 10.194 5.371 -18.320 1.00 85.75 216 ASN A O 1
ATOM 1756 N N . ILE A 1 217 ? 8.147 4.459 -18.112 1.00 85.19 217 ILE A N 1
ATOM 1757 C CA . ILE A 1 217 ? 8.311 3.367 -19.075 1.00 85.19 217 ILE A CA 1
ATOM 1758 C C . ILE A 1 217 ? 7.173 3.442 -20.091 1.00 85.19 217 ILE A C 1
ATOM 1760 O O . ILE A 1 217 ? 6.003 3.560 -19.720 1.00 85.19 217 ILE A O 1
ATOM 1764 N N . ILE A 1 218 ? 7.520 3.353 -21.373 1.00 77.75 218 ILE A N 1
ATOM 1765 C CA . ILE A 1 218 ? 6.570 3.347 -22.486 1.00 77.75 218 ILE A CA 1
ATOM 1766 C C . ILE A 1 218 ? 6.437 1.921 -23.016 1.00 77.75 218 ILE A C 1
ATOM 1768 O O . ILE A 1 218 ? 7.437 1.249 -23.259 1.00 77.75 218 ILE A O 1
ATOM 1772 N N . ILE A 1 219 ? 5.198 1.475 -23.228 1.00 76.06 219 ILE A N 1
ATOM 1773 C CA . ILE A 1 219 ? 4.911 0.195 -23.879 1.00 76.06 219 ILE A CA 1
ATOM 1774 C C . ILE A 1 219 ? 4.727 0.465 -25.373 1.00 76.06 219 ILE A C 1
ATOM 1776 O O . ILE A 1 219 ? 3.760 1.113 -25.783 1.00 76.06 219 ILE A O 1
ATOM 1780 N N . GLU A 1 220 ? 5.673 -0.006 -26.183 1.00 65.94 220 GLU A N 1
ATOM 1781 C CA . GLU A 1 220 ? 5.656 0.175 -27.636 1.00 65.94 220 GLU A CA 1
ATOM 1782 C C . GLU A 1 220 ? 4.403 -0.462 -28.268 1.00 65.94 220 GLU A C 1
ATOM 1784 O O . GLU A 1 220 ? 3.904 -1.499 -27.828 1.00 65.94 220 GLU A O 1
ATOM 1789 N N . GLY A 1 221 ? 3.846 0.195 -29.291 1.00 60.47 221 GLY A N 1
ATOM 1790 C CA . GLY A 1 221 ? 2.636 -0.265 -29.987 1.00 60.47 221 GLY A CA 1
ATOM 1791 C C . GLY A 1 221 ? 1.301 0.186 -29.377 1.00 60.47 221 GLY A C 1
ATOM 1792 O O . GLY A 1 221 ? 0.246 -0.169 -29.905 1.00 60.47 221 GLY A O 1
ATOM 1793 N N . GLN A 1 222 ? 1.305 0.993 -28.310 1.00 60.66 222 GLN A N 1
ATOM 1794 C CA . GLN A 1 222 ? 0.113 1.730 -27.872 1.00 60.66 222 GLN A CA 1
ATOM 1795 C C . GLN A 1 222 ? 0.150 3.173 -28.396 1.00 60.66 222 GLN A C 1
ATOM 1797 O O . GLN A 1 222 ? 1.179 3.840 -28.320 1.00 60.66 222 GLN A O 1
ATOM 1802 N N . ILE A 1 223 ? -0.969 3.668 -28.939 1.00 57.44 223 ILE A N 1
ATOM 1803 C CA . ILE A 1 223 ? -1.077 5.052 -29.426 1.00 57.44 223 ILE A CA 1
ATOM 1804 C C . ILE A 1 223 ? -1.024 5.995 -28.220 1.00 57.44 223 ILE A C 1
ATOM 1806 O O . ILE A 1 223 ? -1.915 5.982 -27.373 1.00 57.44 223 ILE A O 1
ATOM 1810 N N . ILE A 1 224 ? 0.023 6.812 -28.156 1.00 62.38 224 ILE A N 1
ATOM 1811 C CA . ILE A 1 224 ? 0.218 7.844 -27.135 1.00 62.38 224 ILE A CA 1
ATOM 1812 C C . ILE A 1 224 ? -0.217 9.177 -27.744 1.00 62.38 224 ILE A C 1
ATOM 1814 O O . ILE A 1 224 ? 0.199 9.499 -28.860 1.00 62.38 224 ILE A O 1
ATOM 1818 N N . SER A 1 225 ? -1.047 9.949 -27.038 1.00 62.91 225 SER A N 1
ATOM 1819 C CA . SER A 1 225 ? -1.433 11.287 -27.501 1.00 62.91 225 SER A CA 1
ATOM 1820 C C . SER A 1 225 ? -0.218 12.225 -27.540 1.00 62.91 225 SER A C 1
ATOM 1822 O O . SER A 1 225 ? 0.768 12.025 -26.826 1.00 62.91 225 SER A O 1
ATOM 1824 N N . ASP A 1 226 ? -0.262 13.281 -28.351 1.00 63.97 226 ASP A N 1
ATOM 1825 C CA . ASP A 1 226 ? 0.858 14.230 -28.422 1.00 63.97 226 ASP A CA 1
ATOM 1826 C C . ASP A 1 226 ? 1.050 15.014 -27.111 1.00 63.97 226 ASP A C 1
ATOM 1828 O O . ASP A 1 226 ? 2.183 15.291 -26.712 1.00 63.97 226 ASP A O 1
ATOM 1832 N N . GLU A 1 227 ? -0.027 15.270 -26.359 1.00 66.75 227 GLU A N 1
ATOM 1833 C CA . GLU A 1 227 ? 0.062 15.800 -24.989 1.00 66.75 227 GLU A CA 1
ATOM 1834 C C . GLU A 1 227 ? 0.845 14.868 -24.059 1.00 66.75 227 GLU A C 1
ATOM 1836 O O . GLU A 1 227 ? 1.602 15.311 -23.187 1.00 66.75 227 GLU A O 1
ATOM 1841 N N . ASP A 1 228 ? 0.670 13.562 -24.247 1.00 64.00 228 ASP A N 1
ATOM 1842 C CA . ASP A 1 228 ? 1.321 12.555 -23.435 1.00 64.00 228 ASP A CA 1
ATOM 1843 C C . ASP A 1 228 ? 2.815 12.456 -23.756 1.00 64.00 228 ASP A C 1
ATOM 1845 O O . ASP A 1 228 ? 3.614 12.364 -22.821 1.00 64.00 228 ASP A O 1
ATOM 1849 N N . LYS A 1 229 ? 3.206 12.615 -25.029 1.00 64.62 229 LYS A N 1
ATOM 1850 C CA . LYS A 1 229 ? 4.614 12.739 -25.462 1.00 64.62 229 LYS A CA 1
ATOM 1851 C C . LYS A 1 229 ? 5.312 13.970 -24.876 1.00 64.62 229 LYS A C 1
ATOM 1853 O O . LYS A 1 229 ? 6.469 13.892 -24.469 1.00 64.62 229 LYS A O 1
ATOM 1858 N N . VAL A 1 230 ? 4.622 15.107 -24.778 1.00 68.69 230 VAL A N 1
ATOM 1859 C CA . VAL A 1 230 ? 5.197 16.330 -24.184 1.00 68.69 230 VAL A CA 1
ATOM 1860 C C . VAL A 1 230 ? 5.435 16.168 -22.679 1.00 68.69 230 VAL A C 1
ATOM 1862 O O . VAL A 1 230 ? 6.468 16.603 -22.167 1.00 68.69 230 VAL A O 1
ATOM 1865 N N . LYS A 1 231 ? 4.507 15.532 -21.951 1.00 67.69 231 LYS A N 1
ATOM 1866 C CA . LYS A 1 231 ? 4.688 15.236 -20.516 1.00 67.69 231 LYS A CA 1
ATOM 1867 C C . LYS A 1 231 ? 5.849 14.265 -20.284 1.00 67.69 231 LYS A C 1
ATOM 1869 O O . LYS A 1 231 ? 6.651 14.499 -19.384 1.00 67.69 231 LYS A O 1
ATOM 1874 N N . LEU A 1 232 ? 5.962 13.248 -21.138 1.00 64.62 232 LEU A N 1
ATOM 1875 C CA . LEU A 1 232 ? 7.055 12.276 -21.151 1.00 64.62 232 LEU A CA 1
ATOM 1876 C C . LEU A 1 232 ? 8.432 12.943 -21.263 1.00 64.62 232 LEU A C 1
ATOM 1878 O O . LEU A 1 232 ? 9.289 12.730 -20.410 1.00 64.62 232 LEU A O 1
ATOM 1882 N N . LEU A 1 233 ? 8.620 13.814 -22.260 1.00 64.19 233 LEU A N 1
ATOM 1883 C CA . LEU A 1 233 ? 9.884 14.534 -22.470 1.00 64.19 233 LEU A CA 1
ATOM 1884 C C . LEU A 1 233 ? 10.266 15.410 -21.270 1.00 64.19 233 LEU A C 1
ATOM 1886 O O . LEU A 1 233 ? 11.422 15.432 -20.853 1.00 64.19 233 LEU A O 1
ATOM 1890 N N . LYS A 1 234 ? 9.291 16.105 -20.671 1.00 71.00 234 LYS A N 1
ATOM 1891 C CA . LYS A 1 234 ? 9.530 16.920 -19.468 1.00 71.00 234 LYS A CA 1
ATOM 1892 C C . LYS A 1 234 ? 9.970 16.080 -18.271 1.00 71.00 234 LYS A C 1
ATOM 1894 O O . LYS A 1 234 ? 10.780 16.541 -17.475 1.00 71.00 234 LYS A O 1
ATOM 1899 N N . GLN A 1 235 ? 9.419 14.880 -18.126 1.00 68.56 235 GLN A N 1
ATOM 1900 C CA . GLN A 1 235 ? 9.739 13.983 -17.022 1.00 68.56 235 GLN A CA 1
ATOM 1901 C C . GLN A 1 235 ? 11.089 13.292 -17.216 1.00 68.56 235 GLN A C 1
ATOM 1903 O O . GLN A 1 235 ? 11.852 13.202 -16.258 1.00 68.56 235 GLN A O 1
ATOM 1908 N N . TYR A 1 236 ? 11.421 12.898 -18.449 1.00 67.06 236 TYR A N 1
ATOM 1909 C CA . TYR A 1 236 ? 12.747 12.399 -18.814 1.00 67.06 236 TYR A CA 1
ATOM 1910 C C . TYR A 1 236 ? 13.842 13.424 -18.478 1.00 67.06 236 TYR A C 1
ATOM 1912 O O . TYR A 1 236 ? 14.749 13.108 -17.716 1.00 67.06 236 TYR A O 1
ATOM 1920 N N . ASN A 1 237 ? 13.679 14.682 -18.908 1.00 68.12 237 ASN A N 1
ATOM 1921 C CA . ASN A 1 237 ? 14.612 15.783 -18.607 1.00 68.12 237 ASN A CA 1
ATOM 1922 C C . ASN A 1 237 ? 14.686 16.170 -17.117 1.00 68.12 237 ASN A C 1
ATOM 1924 O O . ASN A 1 237 ? 15.498 17.003 -16.735 1.00 68.12 237 ASN A O 1
ATOM 1928 N N . LYS A 1 238 ? 13.773 15.668 -16.276 1.00 68.94 238 LYS A N 1
ATOM 1929 C CA . LYS A 1 238 ? 13.828 15.864 -14.819 1.00 68.94 238 LYS A CA 1
ATOM 1930 C C . LYS A 1 238 ? 14.595 14.731 -14.129 1.00 68.94 238 LYS A C 1
ATOM 1932 O O . LYS A 1 238 ? 15.051 14.909 -13.003 1.00 68.94 238 LYS A O 1
ATOM 1937 N N . ARG A 1 239 ? 14.665 13.555 -14.762 1.00 63.06 239 ARG A N 1
ATOM 1938 C CA . ARG A 1 239 ? 15.309 12.343 -14.229 1.00 63.06 239 ARG A CA 1
ATOM 1939 C C . ARG A 1 239 ? 16.767 12.203 -14.683 1.00 63.06 239 ARG A C 1
ATOM 1941 O O . ARG A 1 239 ? 17.523 11.535 -13.983 1.00 63.06 239 ARG A O 1
ATOM 1948 N N . HIS A 1 240 ? 17.135 12.840 -15.795 1.00 52.50 240 HIS A N 1
ATOM 1949 C CA . HIS A 1 240 ? 18.481 12.916 -16.370 1.00 52.50 240 HIS A CA 1
ATOM 1950 C C . HIS A 1 240 ? 18.893 14.373 -16.562 1.00 52.50 240 HIS A C 1
ATOM 1952 O O . HIS A 1 240 ? 20.101 14.653 -16.403 1.00 52.50 240 HIS A O 1
#

Radius of gyration: 18.27 Å; chains: 1; bounding box: 39×38×55 Å

pLDDT: mean 89.43, std 11.47, range [44.25, 98.69]

Foldseek 3Di:
DDLVVLVVVLLVVQCPPCLFCCNPFVPPDPLNVVLLVQLLVLLVQLLVCLVVVVQALACPPGSNVSNLVSQCVSPDLSVCLCVLQHDDPPDDHFCCNVDSVLVNLVSVLSVQLLPDPDQVSNLVSLVVNVVVVGPSDFLSCLSSSCSSPQLRTARDDQQLVQLLCVSVVHDQDPGHSVSRVVSSVVLNVVCVVCCVSAPSGSSRVSSSSSCSSQVVGDRPPDDDDVVRVVSNVVVVVVSD

Sequence (240 aa):
MDQQPLINEIIEKYKLDPASVYNTWFIGSDERLKAFRAIRRGVSQVIDDIKTEKFGNDFKGSSLDFVLTAITEQKQVFEGAAHPFYWKPKMRIPDIYENQTNKKAFGQFLENCYYASNEDQLIREIIKLDGLKIKGLGPAVASILYFLHPTILPPFNTAIVNGFNYLFRDKKKLGSWQEYLKMREIIMKTNADNKDQLSKDLGAIAGLLFEIGSRNIIIEGQIISDEDKVKLLKQYNKRH